Protein AF-A0A1I5YAY6-F1 (afdb_monomer)

Nearest PDB structures (foldseek):
  4a6d-assembly1_A  TM=6.557E-01  e=5.248E-06  Homo sapiens
  3lst-assembly1_A  TM=6.245E-01  e=3.153E-05  Micromonospora echinospora
  6nei-assembly1_B  TM=6.371E-01  e=1.492E-04  Thalictrum flavum subsp. glaucum
  8j3i-assembly1_A-2  TM=6.526E-01  e=2.135E-04  Coptis chinensis
  7ww0-assembly1_A  TM=6.213E-01  e=7.058E-04  Aspergillus carbonarius ITEM 5010

Radius of gyration: 23.89 Å; Cα contacts (8 Å, |Δi|>4): 541; chains: 1; bounding box: 72×74×73 Å

Structure (mmCIF, N/CA/C/O backbone):
data_AF-A0A1I5YAY6-F1
#
_entry.id   AF-A0A1I5YAY6-F1
#
loop_
_atom_site.group_PDB
_atom_site.id
_atom_site.type_symbol
_atom_site.label_atom_id
_atom_site.label_alt_id
_atom_site.label_comp_id
_atom_site.label_asym_id
_atom_site.label_entity_id
_atom_site.label_seq_id
_atom_site.pdbx_PDB_ins_code
_atom_site.Cartn_x
_atom_site.Cartn_y
_atom_site.Cartn_z
_atom_site.occupancy
_atom_site.B_iso_or_equiv
_atom_site.auth_seq_id
_atom_site.auth_comp_id
_atom_site.auth_asym_id
_atom_site.auth_atom_id
_atom_site.pdbx_PDB_model_num
ATOM 1 N N . MET A 1 1 ? 43.022 -55.824 48.929 1.00 38.91 1 MET A N 1
ATOM 2 C CA . MET A 1 1 ? 42.888 -54.777 47.893 1.00 38.91 1 MET A CA 1
ATOM 3 C C . MET A 1 1 ? 42.223 -55.413 46.686 1.00 38.91 1 MET A C 1
ATOM 5 O O . MET A 1 1 ? 42.842 -56.234 46.028 1.00 38.91 1 MET A O 1
ATOM 9 N N . SER A 1 2 ? 40.941 -55.123 46.480 1.00 34.88 2 SER A N 1
ATOM 10 C CA . SER A 1 2 ? 40.112 -55.703 45.416 1.00 34.88 2 SER A CA 1
ATOM 11 C C . SER A 1 2 ? 40.021 -54.742 44.237 1.00 34.88 2 SER A C 1
ATOM 13 O O . SER A 1 2 ? 39.919 -53.538 44.475 1.00 34.88 2 SER A O 1
ATOM 15 N N . ARG A 1 3 ? 39.923 -55.258 43.004 1.00 32.62 3 ARG A N 1
ATOM 16 C CA . ARG A 1 3 ? 38.981 -54.735 41.999 1.00 32.62 3 ARG A CA 1
ATOM 17 C C . ARG A 1 3 ? 38.800 -55.674 40.804 1.00 32.62 3 ARG A C 1
ATOM 19 O O . ARG A 1 3 ? 39.757 -56.128 40.191 1.00 32.62 3 ARG A O 1
ATOM 26 N N . ASN A 1 4 ? 37.515 -55.888 40.533 1.00 30.14 4 ASN A N 1
ATOM 27 C CA . ASN A 1 4 ? 36.874 -56.540 39.399 1.00 30.14 4 ASN A CA 1
ATOM 28 C C . ASN A 1 4 ? 37.197 -55.886 38.051 1.00 30.14 4 ASN A C 1
ATOM 30 O O . ASN A 1 4 ? 37.425 -54.678 37.975 1.00 30.14 4 ASN A O 1
ATOM 34 N N . THR A 1 5 ? 37.018 -56.662 36.983 1.00 31.94 5 THR A N 1
ATOM 35 C CA . THR A 1 5 ? 36.811 -56.174 35.614 1.00 31.94 5 THR A CA 1
ATOM 36 C C . THR A 1 5 ? 35.488 -56.740 35.078 1.00 31.94 5 THR A C 1
ATOM 38 O O . THR A 1 5 ? 35.190 -57.916 35.266 1.00 31.94 5 THR A O 1
ATOM 41 N N . PHE A 1 6 ? 34.683 -55.877 34.457 1.00 33.06 6 PHE A N 1
ATOM 42 C CA . PHE A 1 6 ? 33.359 -56.116 33.851 1.00 33.06 6 PHE A CA 1
ATOM 43 C C . PHE A 1 6 ? 33.387 -55.592 32.388 1.00 33.06 6 PHE A C 1
ATOM 45 O O . PHE A 1 6 ? 34.367 -54.938 32.024 1.00 33.06 6 PHE A O 1
ATOM 52 N N . PRO A 1 7 ? 32.400 -55.898 31.516 1.00 42.81 7 PRO A N 1
ATOM 53 C CA . PRO A 1 7 ? 32.670 -56.628 30.280 1.00 42.81 7 PRO A CA 1
ATOM 54 C C . PRO A 1 7 ? 32.145 -55.942 28.994 1.00 42.81 7 PRO A C 1
ATOM 56 O O . PRO A 1 7 ? 31.820 -54.758 28.963 1.00 42.81 7 PRO A O 1
ATOM 59 N N . ALA A 1 8 ? 32.108 -56.752 27.932 1.00 31.72 8 ALA A N 1
ATOM 60 C CA . ALA A 1 8 ? 31.813 -56.491 26.527 1.00 31.72 8 ALA A CA 1
ATOM 61 C C . ALA A 1 8 ? 30.461 -55.824 26.188 1.00 31.72 8 ALA A C 1
ATOM 63 O O . ALA A 1 8 ? 29.436 -56.041 26.830 1.00 31.72 8 ALA A O 1
ATOM 64 N N . SER A 1 9 ? 30.496 -55.074 25.081 1.00 30.70 9 SER A N 1
ATOM 65 C CA . SER A 1 9 ? 29.400 -54.364 24.412 1.00 30.70 9 SER A CA 1
ATOM 66 C C . SER A 1 9 ? 28.595 -55.282 23.477 1.00 30.70 9 SER A C 1
ATOM 68 O O . SER A 1 9 ? 29.169 -56.062 22.714 1.00 30.70 9 SER A O 1
ATOM 70 N N . ALA A 1 10 ? 27.263 -55.160 23.518 1.00 32.72 10 ALA A N 1
ATOM 71 C CA . ALA A 1 10 ? 26.309 -55.883 22.683 1.00 32.72 10 ALA A CA 1
ATOM 72 C C . ALA A 1 10 ? 25.374 -54.933 21.902 1.00 32.72 10 ALA A C 1
ATOM 74 O O . ALA A 1 10 ? 24.777 -54.025 22.469 1.00 32.72 10 ALA A O 1
ATOM 75 N N . ARG A 1 11 ? 25.250 -55.236 20.602 1.00 31.91 11 ARG A N 1
ATOM 76 C CA . ARG A 1 11 ? 24.076 -55.198 19.697 1.00 31.91 11 ARG A CA 1
ATOM 77 C C . ARG A 1 11 ? 23.113 -53.995 19.719 1.00 31.91 11 ARG A C 1
ATOM 79 O O . ARG A 1 11 ? 22.256 -53.854 20.579 1.00 31.91 11 ARG A O 1
ATOM 86 N N . THR A 1 12 ? 23.187 -53.254 18.611 1.00 32.16 12 THR A N 1
ATOM 87 C CA . THR A 1 12 ? 22.098 -52.818 17.707 1.00 32.16 12 THR A CA 1
ATOM 88 C C . THR A 1 12 ? 20.643 -52.971 18.181 1.00 32.16 12 THR A C 1
ATOM 90 O O . THR A 1 12 ? 20.087 -54.069 18.160 1.00 32.16 12 THR A O 1
ATOM 93 N N . GLY A 1 13 ? 19.993 -51.829 18.424 1.00 28.62 13 GLY A N 1
ATOM 94 C CA . GLY A 1 13 ? 18.540 -51.649 18.419 1.00 28.62 13 GLY A CA 1
ATOM 95 C C . GLY A 1 13 ? 18.203 -50.267 17.849 1.00 28.62 13 GLY A C 1
ATOM 96 O O . GLY A 1 13 ? 18.707 -49.257 18.334 1.00 28.62 13 GLY A O 1
ATOM 97 N N . ALA A 1 14 ? 17.410 -50.224 16.779 1.00 34.19 14 ALA A N 1
ATOM 98 C CA . ALA A 1 14 ? 16.927 -48.991 16.158 1.00 34.19 14 ALA A CA 1
ATOM 99 C C . ALA A 1 14 ? 15.800 -48.352 16.994 1.00 34.19 14 ALA A C 1
ATOM 101 O O . ALA A 1 14 ? 14.939 -49.091 17.475 1.00 34.19 14 ALA A O 1
ATOM 102 N N . PRO A 1 15 ? 15.711 -47.010 17.097 1.00 30.66 15 PRO A N 1
ATOM 103 C CA . PRO A 1 15 ? 14.486 -46.351 17.517 1.00 30.66 15 PRO A CA 1
ATOM 104 C C . PRO A 1 15 ? 13.761 -45.696 16.333 1.00 30.66 15 PRO A C 1
ATOM 106 O O . PRO A 1 15 ? 14.354 -45.073 15.452 1.00 30.66 15 PRO A O 1
ATOM 109 N N . ALA A 1 16 ? 12.442 -45.863 16.345 1.00 30.20 16 ALA A N 1
ATOM 110 C CA . ALA A 1 16 ? 11.488 -45.335 15.386 1.00 30.20 16 ALA A CA 1
ATOM 111 C C . ALA A 1 16 ? 11.525 -43.797 15.297 1.00 30.20 16 ALA A C 1
ATOM 113 O O . ALA A 1 16 ? 11.478 -43.094 16.307 1.00 30.20 16 ALA A O 1
ATOM 114 N N . LEU A 1 17 ? 11.534 -43.278 14.068 1.00 31.42 17 LEU A N 1
ATOM 115 C CA . LEU A 1 17 ? 11.355 -41.859 13.769 1.00 31.42 17 LEU A CA 1
ATOM 116 C C . LEU A 1 17 ? 9.898 -41.461 14.046 1.00 31.42 17 LEU A C 1
ATOM 118 O O . LEU A 1 17 ? 9.004 -41.712 13.242 1.00 31.42 17 LEU A O 1
ATOM 122 N N . HIS A 1 18 ? 9.653 -40.828 15.193 1.00 30.19 18 HIS A N 1
ATOM 123 C CA . HIS A 1 18 ? 8.424 -40.077 15.433 1.00 30.19 18 HIS A CA 1
ATOM 124 C C . HIS A 1 18 ? 8.403 -38.835 14.533 1.00 30.19 18 HIS A C 1
ATOM 126 O O . HIS A 1 18 ? 9.094 -37.846 14.780 1.00 30.19 18 HIS A O 1
ATOM 132 N N . SER A 1 19 ? 7.583 -38.879 13.484 1.00 31.56 19 SER A N 1
ATOM 133 C CA . SER A 1 19 ? 7.220 -37.723 12.668 1.00 31.56 19 SER A CA 1
ATOM 134 C C . SER A 1 19 ? 6.323 -36.777 13.476 1.00 31.56 19 SER A C 1
ATOM 136 O O . SER A 1 19 ? 5.095 -36.852 13.427 1.00 31.56 19 SER A O 1
ATOM 138 N N . GLY A 1 20 ? 6.938 -35.883 14.248 1.00 27.36 20 GLY A N 1
ATOM 139 C CA . GLY A 1 20 ? 6.245 -34.793 14.928 1.00 27.36 20 GLY A CA 1
ATOM 140 C C . GLY A 1 20 ? 5.817 -33.712 13.937 1.00 27.36 20 GLY A C 1
ATOM 141 O O . GLY A 1 20 ? 6.547 -32.750 13.708 1.00 27.36 20 GLY A O 1
ATOM 142 N N . HIS A 1 21 ? 4.624 -33.852 13.360 1.00 29.50 21 HIS A N 1
ATOM 143 C CA . HIS A 1 21 ? 3.907 -32.741 12.736 1.00 29.50 21 HIS A CA 1
ATOM 144 C C . HIS A 1 21 ? 3.623 -31.693 13.827 1.00 29.50 21 HIS A C 1
ATOM 146 O O . HIS A 1 21 ? 2.761 -31.894 14.682 1.00 29.50 21 HIS A O 1
ATOM 152 N N . ARG A 1 22 ? 4.373 -30.584 13.847 1.00 30.62 22 ARG A N 1
ATOM 153 C CA . ARG A 1 22 ? 4.012 -29.428 14.680 1.00 30.62 22 ARG A CA 1
ATOM 154 C C . ARG A 1 22 ? 2.722 -28.825 14.113 1.00 30.62 22 ARG A C 1
ATOM 156 O O . ARG A 1 22 ? 2.706 -28.493 12.928 1.00 30.62 22 ARG A O 1
ATOM 163 N N . PRO A 1 23 ? 1.652 -28.673 14.909 1.00 30.47 23 PRO A N 1
ATOM 164 C CA . PRO A 1 23 ? 0.433 -28.051 14.423 1.00 30.47 23 PRO A CA 1
ATOM 165 C C . PRO A 1 23 ? 0.692 -26.579 14.091 1.00 30.47 23 PRO A C 1
ATOM 167 O O . PRO A 1 23 ? 1.462 -25.897 14.771 1.00 30.47 23 PRO A O 1
ATOM 170 N N . ALA A 1 24 ? 0.031 -26.107 13.032 1.00 34.72 24 ALA A N 1
ATOM 171 C CA . ALA A 1 24 ? -0.029 -24.704 12.651 1.00 34.72 24 ALA A CA 1
ATOM 172 C C . ALA A 1 24 ? -0.369 -23.833 13.869 1.00 34.72 24 ALA A C 1
ATOM 174 O O . ALA A 1 24 ? -1.239 -24.194 14.668 1.00 34.72 24 ALA A O 1
ATOM 175 N N . HIS A 1 25 ? 0.301 -22.686 14.003 1.00 35.53 25 HIS A N 1
ATOM 176 C CA . HIS A 1 25 ? -0.019 -21.684 15.013 1.00 35.53 25 HIS A CA 1
ATOM 177 C C . HIS A 1 25 ? -1.441 -21.161 14.772 1.00 35.53 25 HIS A C 1
ATOM 179 O O . HIS A 1 25 ? -1.666 -20.180 14.070 1.00 35.53 25 HIS A O 1
ATOM 185 N N . GLN A 1 26 ? -2.436 -21.832 15.351 1.00 38.66 26 GLN A N 1
ATOM 186 C CA . GLN A 1 26 ? -3.777 -21.286 15.459 1.00 38.66 26 GLN A CA 1
ATOM 187 C C . GLN A 1 26 ? -3.682 -20.063 16.367 1.00 38.66 26 GLN A C 1
ATOM 189 O O . GLN A 1 26 ? -3.584 -20.187 17.587 1.00 38.66 26 GLN A O 1
ATOM 194 N N . HIS A 1 27 ? -3.713 -18.873 15.772 1.00 40.84 27 HIS A N 1
ATOM 195 C CA . HIS A 1 27 ? -3.911 -17.614 16.481 1.00 40.84 27 HIS A CA 1
ATOM 196 C C . HIS A 1 27 ? -5.341 -17.557 17.048 1.00 40.84 27 HIS A C 1
ATOM 198 O O . HIS A 1 27 ? -6.182 -16.778 16.606 1.00 40.84 27 HIS A O 1
ATOM 204 N N . ARG A 1 28 ? -5.653 -18.415 18.023 1.00 36.25 28 ARG A N 1
ATOM 205 C CA . ARG A 1 28 ? -6.800 -18.223 18.907 1.00 36.25 28 ARG A CA 1
ATOM 206 C C . ARG A 1 28 ? -6.383 -17.193 19.951 1.00 36.25 28 ARG A C 1
ATOM 208 O O . ARG A 1 28 ? -5.635 -17.518 20.868 1.00 36.25 28 ARG A O 1
ATOM 215 N N . ALA A 1 29 ? -6.857 -15.957 19.807 1.00 40.91 29 ALA A N 1
ATOM 216 C CA . ALA A 1 29 ? -6.815 -14.999 20.907 1.00 40.91 29 ALA A CA 1
ATOM 217 C C . ALA A 1 29 ? -7.569 -15.582 22.111 1.00 40.91 29 ALA A C 1
ATOM 219 O O . ALA A 1 29 ? -8.716 -16.022 21.983 1.00 40.91 29 ALA A O 1
ATOM 220 N N . SER A 1 30 ? -6.943 -15.558 23.287 1.00 41.00 30 SER A N 1
ATOM 221 C CA . SER A 1 30 ? -7.686 -15.583 24.545 1.00 41.00 30 SER A CA 1
ATOM 222 C C . SER A 1 30 ? -8.530 -14.305 24.633 1.00 41.00 30 SER A C 1
ATOM 224 O O . SER A 1 30 ? -8.157 -13.267 24.076 1.00 41.00 30 SER A O 1
ATOM 226 N N . ARG A 1 31 ? -9.703 -14.366 25.282 1.00 44.66 31 ARG A N 1
ATOM 227 C CA . ARG A 1 31 ? -10.590 -13.197 25.432 1.00 44.66 31 ARG A CA 1
ATOM 228 C C . ARG A 1 31 ? -9.784 -12.013 25.993 1.00 44.66 31 ARG A C 1
ATOM 230 O O . ARG A 1 31 ? -9.338 -12.070 27.132 1.00 44.66 31 ARG A O 1
ATOM 237 N N . GLY A 1 32 ? -9.596 -10.966 25.184 1.00 51.91 32 GLY A N 1
ATOM 238 C CA . GLY A 1 32 ? -8.919 -9.723 25.575 1.00 51.91 32 GLY A CA 1
ATOM 239 C C . GLY A 1 32 ? -7.497 -9.508 25.034 1.00 51.91 32 GLY A C 1
ATOM 240 O O . GLY A 1 32 ? -6.967 -8.413 25.212 1.00 51.91 32 GLY A O 1
ATOM 241 N N . GLN A 1 33 ? -6.874 -10.480 24.352 1.00 62.28 33 GLN A N 1
ATOM 242 C CA . GLN A 1 33 ? -5.594 -10.248 23.665 1.00 62.28 33 GLN A CA 1
ATOM 243 C C . GLN A 1 33 ? -5.811 -9.853 22.197 1.00 62.28 33 GLN A C 1
ATOM 245 O O . GLN A 1 33 ? -6.539 -10.557 21.492 1.00 62.28 33 GLN A O 1
ATOM 250 N N . PRO A 1 34 ? -5.191 -8.762 21.709 1.00 70.75 34 PRO A N 1
ATOM 251 C CA . PRO A 1 34 ? -5.348 -8.380 20.316 1.00 70.75 34 PRO A CA 1
ATOM 252 C C . PRO A 1 34 ? -4.567 -9.320 19.385 1.00 70.75 34 PRO A C 1
ATOM 254 O O . PRO A 1 34 ? -3.492 -9.815 19.731 1.00 70.75 34 PRO A O 1
ATOM 257 N N . LEU A 1 35 ? -5.134 -9.598 18.207 1.00 74.31 35 LEU A N 1
ATOM 258 C CA . LEU A 1 35 ? -4.607 -10.574 17.256 1.00 74.31 35 LEU A CA 1
ATOM 259 C C . LEU A 1 35 ? -3.471 -9.974 16.433 1.00 74.31 35 LEU A C 1
ATOM 261 O O . LEU A 1 35 ? -3.687 -9.104 15.592 1.00 74.31 35 LEU A O 1
ATOM 265 N N . GLY A 1 36 ? -2.265 -10.495 16.616 1.00 72.44 36 GLY A N 1
ATOM 266 C CA . GLY A 1 36 ? -1.128 -10.188 15.763 1.00 72.44 36 GLY A CA 1
ATOM 267 C C . GLY A 1 36 ? 0.195 -10.192 16.520 1.00 72.44 36 GLY A C 1
ATOM 268 O O . GLY A 1 36 ? 0.300 -10.702 17.632 1.00 72.44 36 GLY A O 1
ATOM 269 N N . ALA A 1 37 ? 1.212 -9.603 15.904 1.00 64.19 37 ALA A N 1
ATOM 270 C CA . ALA A 1 37 ? 2.568 -9.476 16.404 1.00 64.19 37 ALA A CA 1
ATOM 271 C C . ALA A 1 37 ? 2.979 -7.998 16.318 1.00 64.19 37 ALA A C 1
ATOM 273 O O . ALA A 1 37 ? 2.687 -7.366 15.296 1.00 64.19 37 ALA A O 1
ATOM 274 N N . PRO A 1 38 ? 3.641 -7.439 17.353 1.00 63.88 38 PRO A N 1
ATOM 275 C CA . PRO A 1 38 ? 4.046 -6.038 17.365 1.00 63.88 38 PRO A CA 1
ATOM 276 C C . PRO A 1 38 ? 4.872 -5.662 16.140 1.00 63.88 38 PRO A C 1
ATOM 278 O O . PRO A 1 38 ? 5.774 -6.398 15.722 1.00 63.88 38 PRO A O 1
ATOM 281 N N . THR A 1 39 ? 4.607 -4.478 15.596 1.00 60.34 39 THR A N 1
ATOM 282 C CA . THR A 1 39 ? 5.401 -3.950 14.491 1.00 60.34 39 THR A CA 1
ATOM 283 C C . THR A 1 39 ? 6.812 -3.593 14.978 1.00 60.34 39 THR A C 1
ATOM 285 O O . THR A 1 39 ? 7.014 -2.905 15.988 1.00 60.34 39 THR A O 1
ATOM 288 N N . ARG A 1 40 ? 7.824 -4.075 14.245 1.00 58.12 40 ARG A N 1
ATOM 289 C CA . ARG A 1 40 ? 9.234 -3.693 14.407 1.00 58.12 40 ARG A CA 1
ATOM 290 C C . ARG A 1 40 ? 9.632 -2.856 13.197 1.00 58.12 40 ARG A C 1
ATOM 292 O O . ARG A 1 40 ? 9.600 -3.359 12.076 1.00 58.12 40 ARG A O 1
ATOM 299 N N . GLY A 1 41 ? 9.984 -1.589 13.394 1.00 59.03 41 GLY A N 1
ATOM 300 C CA . GLY A 1 41 ? 10.431 -0.753 12.282 1.00 59.03 41 GLY A CA 1
ATOM 301 C C . GLY A 1 41 ? 10.377 0.747 12.537 1.00 59.03 41 GLY A C 1
ATOM 302 O O . GLY A 1 41 ? 9.938 1.212 13.584 1.00 59.03 41 GLY A O 1
ATOM 303 N N . THR A 1 42 ? 10.847 1.494 11.542 1.00 63.50 42 THR A N 1
ATOM 304 C CA . THR A 1 42 ? 10.987 2.949 11.574 1.00 63.50 42 THR A CA 1
ATOM 305 C C . THR A 1 42 ? 9.669 3.664 11.277 1.00 63.50 42 THR A C 1
ATOM 307 O O . THR A 1 42 ? 9.009 3.407 10.271 1.00 63.50 42 THR A O 1
ATOM 310 N N . THR A 1 43 ? 9.287 4.619 12.112 1.00 71.31 43 THR A N 1
ATOM 311 C CA . THR A 1 43 ? 8.153 5.519 11.865 1.00 71.31 43 THR A CA 1
ATOM 312 C C . THR A 1 43 ? 8.694 6.892 11.510 1.00 71.31 43 THR A C 1
ATOM 314 O O . THR A 1 43 ? 8.916 7.724 12.383 1.00 71.31 43 THR A O 1
ATOM 317 N N . ASN A 1 44 ? 8.962 7.098 10.220 1.00 84.75 44 ASN A N 1
ATOM 318 C CA . ASN A 1 44 ? 9.511 8.351 9.711 1.00 84.75 44 ASN A CA 1
ATOM 319 C C . ASN A 1 44 ? 8.408 9.189 9.046 1.00 84.75 44 ASN A C 1
ATOM 321 O O . ASN A 1 44 ? 7.567 8.617 8.338 1.00 84.75 44 ASN A O 1
ATOM 325 N N . PRO A 1 45 ? 8.438 10.527 9.191 1.00 90.62 45 PRO A N 1
ATOM 326 C CA . PRO A 1 45 ? 7.569 11.415 8.431 1.00 90.62 45 PRO A CA 1
ATOM 327 C C . PRO A 1 45 ? 7.619 11.114 6.930 1.00 90.62 45 PRO A C 1
ATOM 329 O O . PRO A 1 45 ? 8.678 10.825 6.366 1.00 90.62 45 PRO A O 1
ATOM 332 N N . ASN A 1 46 ? 6.471 11.183 6.264 1.00 93.62 46 ASN A N 1
ATOM 333 C CA . ASN A 1 46 ? 6.274 10.930 4.838 1.00 93.62 46 ASN A CA 1
ATOM 334 C C . ASN A 1 46 ? 6.669 9.532 4.336 1.00 93.62 46 ASN A C 1
ATOM 336 O O . ASN A 1 46 ? 6.615 9.296 3.123 1.00 93.62 46 ASN A O 1
ATOM 340 N N . ARG A 1 47 ? 6.998 8.577 5.217 1.00 95.31 47 ARG A N 1
ATOM 341 C CA . ARG A 1 47 ? 7.371 7.210 4.816 1.00 95.31 47 ARG A CA 1
ATOM 342 C C . ARG A 1 47 ? 6.264 6.521 4.008 1.00 95.31 47 ARG A C 1
ATOM 344 O O . ARG A 1 47 ? 6.560 5.820 3.046 1.00 95.31 47 ARG A O 1
ATOM 351 N N . LEU A 1 48 ? 4.995 6.764 4.347 1.00 97.25 48 LEU A N 1
ATOM 352 C CA . LEU A 1 48 ? 3.831 6.171 3.671 1.00 97.25 48 LEU A CA 1
ATOM 353 C C . LEU A 1 48 ? 3.159 7.104 2.650 1.00 97.25 48 LEU A C 1
ATOM 355 O O . LEU A 1 48 ? 2.147 6.752 2.050 1.00 97.25 48 LEU A O 1
ATOM 359 N N . ARG A 1 49 ? 3.768 8.257 2.337 1.00 97.00 49 ARG A N 1
ATOM 360 C CA . ARG A 1 49 ? 3.176 9.280 1.453 1.00 97.00 49 ARG A CA 1
ATOM 361 C C . ARG A 1 49 ? 2.714 8.744 0.091 1.00 97.00 49 ARG A C 1
ATOM 363 O O . ARG A 1 49 ? 1.787 9.290 -0.504 1.00 97.00 49 ARG A O 1
ATOM 370 N N . ARG A 1 50 ? 3.378 7.713 -0.443 1.00 97.62 50 ARG A N 1
ATOM 371 C CA . ARG A 1 50 ? 3.023 7.111 -1.741 1.00 97.62 50 ARG A CA 1
ATOM 372 C C . ARG A 1 50 ? 1.684 6.395 -1.697 1.00 97.62 50 ARG A C 1
ATOM 374 O O . ARG A 1 50 ? 0.864 6.659 -2.572 1.00 97.62 50 ARG A O 1
ATOM 381 N N . VAL A 1 51 ? 1.475 5.538 -0.696 1.00 98.38 51 VAL A N 1
ATOM 382 C CA . VAL A 1 51 ? 0.187 4.867 -0.523 1.00 98.38 51 VAL A CA 1
ATOM 383 C C . VAL A 1 51 ? -0.882 5.878 -0.127 1.00 98.38 51 VAL A C 1
ATOM 385 O O . VAL A 1 51 ? -1.961 5.832 -0.692 1.00 98.38 51 VAL A O 1
ATOM 388 N N . ASP A 1 52 ? -0.574 6.886 0.689 1.00 98.06 52 ASP A N 1
ATOM 389 C CA . ASP A 1 52 ? -1.577 7.890 1.081 1.00 98.06 52 ASP A CA 1
ATOM 390 C C . ASP A 1 52 ? -2.102 8.683 -0.117 1.00 98.06 52 ASP A C 1
ATOM 392 O O . ASP A 1 52 ? -3.304 8.858 -0.286 1.00 98.06 52 ASP A O 1
ATOM 396 N N . ARG A 1 53 ? -1.205 9.102 -1.016 1.00 96.69 53 ARG A N 1
ATOM 397 C CA . ARG A 1 53 ? -1.576 9.747 -2.285 1.00 96.69 53 ARG A CA 1
ATOM 398 C C . ARG A 1 53 ? -2.304 8.792 -3.240 1.00 96.69 53 ARG A C 1
ATOM 400 O O . ARG A 1 53 ? -2.994 9.217 -4.170 1.00 96.69 53 ARG A O 1
ATOM 407 N N . TRP A 1 54 ? -2.077 7.490 -3.111 1.00 97.75 54 TRP A N 1
ATOM 408 C CA . TRP A 1 54 ? -2.831 6.489 -3.855 1.00 97.75 54 TRP A CA 1
ATOM 409 C C . TRP A 1 54 ? -4.239 6.321 -3.294 1.00 97.75 54 TRP A C 1
ATOM 411 O O . TRP A 1 54 ? -5.183 6.376 -4.077 1.00 97.75 54 TRP A O 1
ATOM 421 N N . LEU A 1 55 ? -4.393 6.259 -1.972 1.00 97.81 55 LEU A N 1
ATOM 422 C CA . LEU A 1 55 ? -5.684 6.196 -1.292 1.00 97.81 55 LEU A CA 1
ATOM 423 C C . LEU A 1 55 ? -6.552 7.422 -1.607 1.00 97.81 55 LEU A C 1
ATOM 425 O O . LEU A 1 55 ? -7.720 7.269 -1.941 1.00 97.81 55 LEU A O 1
ATOM 429 N N . THR A 1 56 ? -5.985 8.631 -1.603 1.00 96.25 56 THR A N 1
ATOM 430 C CA . THR A 1 56 ? -6.752 9.857 -1.903 1.00 96.25 56 THR A CA 1
ATOM 431 C C . THR A 1 56 ? -7.024 10.083 -3.390 1.00 96.25 56 THR A C 1
ATOM 433 O O . THR A 1 56 ? -7.895 10.869 -3.747 1.00 96.25 56 THR A O 1
ATOM 436 N N . GLY A 1 57 ? -6.266 9.435 -4.278 1.00 93.12 57 GLY A N 1
ATOM 437 C CA . GLY A 1 57 ? -6.277 9.740 -5.712 1.00 93.12 57 GLY A CA 1
ATOM 438 C C . GLY A 1 57 ? -6.712 8.589 -6.615 1.00 93.12 57 GLY A C 1
ATOM 439 O O . GLY A 1 57 ? -6.508 8.688 -7.828 1.00 93.12 57 GLY A O 1
ATOM 440 N N . THR A 1 58 ? -7.241 7.500 -6.054 1.00 93.44 58 THR A N 1
ATOM 441 C CA . THR A 1 58 ? -7.715 6.332 -6.811 1.00 93.44 58 THR A CA 1
ATOM 442 C C . THR A 1 58 ? -9.245 6.274 -6.790 1.00 93.44 58 THR A C 1
ATOM 444 O O . THR A 1 58 ? -9.831 6.305 -5.706 1.00 93.44 58 THR A O 1
ATOM 447 N N . PRO A 1 59 ? -9.923 6.165 -7.954 1.00 93.19 59 PRO A N 1
ATOM 448 C CA . PRO A 1 59 ? -11.386 6.214 -8.021 1.00 93.19 59 PRO A CA 1
ATOM 449 C C . PRO A 1 59 ? -12.108 5.162 -7.175 1.00 93.19 59 PRO A C 1
ATOM 451 O O . PRO A 1 59 ? -13.161 5.459 -6.620 1.00 93.19 59 PRO A O 1
ATOM 454 N N . GLU A 1 60 ? -11.552 3.953 -7.074 1.00 93.94 60 GLU A N 1
ATOM 455 C CA . GLU A 1 60 ? -12.134 2.859 -6.289 1.00 93.94 60 GLU A CA 1
ATOM 456 C C . GLU A 1 60 ? -12.177 3.198 -4.795 1.00 93.94 60 GLU A C 1
ATOM 458 O O . GLU A 1 60 ? -13.241 3.129 -4.187 1.00 93.94 60 GLU A O 1
ATOM 463 N N . VAL A 1 61 ? -11.061 3.674 -4.233 1.00 95.94 61 VAL A N 1
ATOM 464 C CA . VAL A 1 61 ? -10.998 4.115 -2.831 1.00 95.94 61 VAL A CA 1
ATOM 465 C C . VAL A 1 61 ? -11.952 5.283 -2.595 1.00 95.94 61 VAL A C 1
ATOM 467 O O . VAL A 1 61 ? -12.735 5.259 -1.651 1.00 95.94 61 VAL A O 1
ATOM 470 N N . GLY A 1 62 ? -11.973 6.267 -3.499 1.00 95.94 62 GLY A N 1
ATOM 471 C CA . GLY A 1 62 ? -12.911 7.384 -3.397 1.00 95.94 62 GLY A CA 1
ATOM 472 C C . GLY A 1 62 ? -14.382 6.948 -3.443 1.00 95.94 62 GLY A C 1
ATOM 473 O O . GLY A 1 62 ? -15.215 7.565 -2.783 1.00 95.94 62 GLY A O 1
ATOM 474 N N . ARG A 1 63 ? -14.719 5.894 -4.201 1.00 95.56 63 ARG A N 1
ATOM 475 C CA . ARG A 1 63 ? -16.073 5.319 -4.239 1.00 95.56 63 ARG A CA 1
ATOM 476 C C . ARG A 1 63 ? -16.431 4.674 -2.902 1.00 95.56 63 ARG A C 1
ATOM 478 O O . ARG A 1 63 ? -17.513 4.941 -2.400 1.00 95.56 63 ARG A O 1
ATOM 485 N N . VAL A 1 64 ? -15.520 3.891 -2.326 1.00 95.75 64 VAL A N 1
ATOM 486 C CA . VAL A 1 64 ? -15.700 3.255 -1.011 1.00 95.75 64 VAL A CA 1
ATOM 487 C C . VAL A 1 64 ? -15.913 4.301 0.083 1.00 95.75 64 VAL A C 1
ATOM 489 O O . VAL A 1 64 ? -16.865 4.195 0.848 1.00 95.75 64 VAL A O 1
ATOM 492 N N . LEU A 1 65 ? -15.089 5.352 0.110 1.00 96.38 65 LEU A N 1
ATOM 493 C CA . LEU A 1 65 ? -15.200 6.415 1.113 1.00 96.38 65 LEU A CA 1
ATOM 494 C C . LEU A 1 65 ? -16.493 7.232 0.975 1.00 96.38 65 LEU A C 1
ATOM 496 O O . LEU A 1 65 ? -17.059 7.626 1.983 1.00 96.38 65 LEU A O 1
ATOM 500 N N . ARG A 1 66 ? -16.989 7.475 -0.246 1.00 94.75 66 ARG A N 1
ATOM 501 C CA . ARG A 1 66 ? -18.248 8.218 -0.464 1.00 94.75 66 ARG A CA 1
ATOM 502 C C . ARG A 1 66 ? -19.512 7.379 -0.289 1.00 94.75 66 ARG A C 1
ATOM 504 O O . ARG A 1 66 ? -20.592 7.945 -0.181 1.00 94.75 66 ARG A O 1
ATOM 511 N N . ALA A 1 67 ? -19.402 6.052 -0.299 1.00 93.00 67 ALA A N 1
ATOM 512 C CA . ALA A 1 67 ? -20.552 5.161 -0.159 1.00 93.00 67 ALA A CA 1
ATOM 513 C C . ALA A 1 67 ? -21.088 5.089 1.282 1.00 93.00 67 ALA A C 1
ATOM 515 O O . ALA A 1 67 ? -22.145 4.511 1.509 1.00 93.00 67 ALA A O 1
ATOM 516 N N . THR A 1 68 ? -20.361 5.641 2.257 1.00 88.81 68 THR A N 1
ATOM 517 C CA . THR A 1 68 ? -20.740 5.654 3.675 1.00 88.81 68 THR A CA 1
ATOM 518 C C . THR A 1 68 ? -20.744 7.099 4.179 1.00 88.81 68 THR A C 1
ATOM 520 O O . THR A 1 68 ? -19.744 7.778 3.967 1.00 88.81 68 THR A O 1
ATOM 523 N N . PRO A 1 69 ? -21.818 7.578 4.838 1.00 86.88 69 PRO A N 1
ATOM 524 C CA . PRO A 1 69 ? -21.896 8.957 5.338 1.00 86.88 69 PRO A CA 1
ATOM 525 C C . PRO A 1 69 ? -20.834 9.317 6.387 1.00 86.88 69 PRO A C 1
ATOM 527 O O . PRO A 1 69 ? -20.391 10.455 6.439 1.00 86.88 69 PRO A O 1
ATOM 530 N N . ASP A 1 70 ? -20.416 8.346 7.200 1.00 90.38 70 ASP A N 1
ATOM 531 C CA . ASP A 1 70 ? -19.381 8.502 8.229 1.00 90.38 70 ASP A CA 1
ATOM 532 C C . ASP A 1 70 ? -18.290 7.426 8.042 1.00 90.38 70 ASP A C 1
ATOM 534 O O . ASP A 1 70 ? -18.282 6.393 8.724 1.00 90.38 70 ASP A O 1
ATOM 538 N N . PRO A 1 71 ? -17.425 7.575 7.021 1.00 97.06 71 PRO A N 1
ATOM 539 C CA . PRO A 1 71 ? -16.490 6.533 6.630 1.00 97.06 71 PRO A CA 1
ATOM 540 C C . PRO A 1 71 ? -15.337 6.425 7.633 1.00 97.06 71 PRO A C 1
ATOM 542 O O . PRO A 1 71 ? -14.504 7.324 7.764 1.00 97.06 71 PRO A O 1
ATOM 545 N N . LEU A 1 72 ? -15.243 5.268 8.290 1.00 98.69 72 LEU A N 1
ATOM 546 C CA . LEU A 1 72 ? -14.113 4.924 9.147 1.00 98.69 72 LEU A CA 1
ATOM 547 C C . LEU A 1 72 ? -12.989 4.265 8.338 1.00 98.69 72 LEU A C 1
ATOM 549 O O . LEU A 1 72 ? -13.190 3.234 7.687 1.00 98.69 72 LEU A O 1
ATOM 553 N N . VAL A 1 73 ? -11.785 4.819 8.449 1.00 98.88 73 VAL A N 1
ATOM 554 C CA . VAL A 1 73 ? -10.544 4.240 7.929 1.00 98.88 73 VAL A CA 1
ATOM 555 C C . VAL A 1 73 ? -9.669 3.785 9.087 1.00 98.88 73 VAL A C 1
ATOM 557 O O . VAL A 1 73 ? -9.445 4.530 10.035 1.00 98.88 73 VAL A O 1
ATOM 560 N N . VAL A 1 74 ? -9.143 2.567 9.008 1.00 98.94 74 VAL A N 1
ATOM 561 C CA . VAL A 1 74 ? -8.211 2.035 10.005 1.00 98.94 74 VAL A CA 1
ATOM 562 C C . VAL A 1 74 ? -6.795 2.007 9.448 1.00 98.94 74 VAL A C 1
ATOM 564 O O . VAL A 1 74 ? -6.554 1.508 8.349 1.00 98.94 74 VAL A O 1
ATOM 567 N N . ASP A 1 75 ? -5.854 2.507 10.240 1.00 98.81 75 ASP A N 1
ATOM 568 C CA . ASP A 1 75 ? -4.424 2.310 10.043 1.00 98.81 75 ASP A CA 1
ATOM 569 C C . ASP A 1 75 ? -3.921 1.258 11.031 1.00 98.81 75 ASP A C 1
ATOM 571 O O . ASP A 1 75 ? -3.853 1.505 12.235 1.00 98.81 75 ASP A O 1
ATOM 575 N N . LEU A 1 76 ? -3.616 0.063 10.532 1.00 98.44 76 LEU A N 1
ATOM 576 C CA . LEU A 1 76 ? -3.216 -1.065 11.362 1.00 98.44 76 LEU A CA 1
ATOM 577 C C . LEU A 1 76 ? -1.694 -1.122 11.505 1.00 98.44 76 LEU A C 1
ATOM 579 O O . LEU A 1 76 ? -0.979 -1.286 10.516 1.00 98.44 76 LEU A O 1
ATOM 583 N N . GLY A 1 77 ? -1.217 -1.085 12.749 1.00 96.31 77 GLY A N 1
ATOM 584 C CA . GLY A 1 77 ? 0.189 -1.246 13.099 1.00 96.31 77 GLY A CA 1
ATOM 585 C C . GLY A 1 77 ? 1.024 -0.006 12.793 1.00 96.31 77 GLY A C 1
ATOM 586 O O . GLY A 1 77 ? 2.012 -0.096 12.062 1.00 96.31 77 GLY A O 1
ATOM 587 N N . TYR A 1 78 ? 0.634 1.153 13.333 1.00 93.62 78 TYR A N 1
ATOM 588 C CA . TYR A 1 78 ? 1.286 2.433 13.025 1.00 93.62 78 TYR A CA 1
ATOM 589 C C . TYR A 1 78 ? 2.725 2.559 13.553 1.00 93.62 78 TYR A C 1
ATOM 591 O O . TYR A 1 78 ? 3.455 3.455 13.122 1.00 93.62 78 TYR A O 1
ATOM 599 N N . GLY A 1 79 ? 3.171 1.658 14.436 1.00 92.00 79 GLY A N 1
ATOM 600 C CA . GLY A 1 79 ? 4.557 1.585 14.895 1.00 92.00 79 GLY A CA 1
ATOM 601 C C . GLY A 1 79 ? 4.874 2.465 16.103 1.00 92.00 79 GLY A C 1
ATOM 602 O O . GLY A 1 79 ? 4.021 2.755 16.933 1.00 92.00 79 GLY A O 1
ATOM 603 N N . ALA A 1 80 ? 6.147 2.841 16.248 1.00 91.31 80 ALA A N 1
ATOM 604 C CA . ALA A 1 80 ? 6.659 3.537 17.433 1.00 91.31 80 ALA A CA 1
ATOM 605 C C . ALA A 1 80 ? 6.096 4.958 17.639 1.00 91.31 80 ALA A C 1
ATOM 607 O O . ALA A 1 80 ? 6.086 5.446 18.768 1.00 91.31 80 ALA A O 1
ATOM 608 N N . SER A 1 81 ? 5.637 5.617 16.573 1.00 93.75 81 SER A N 1
ATOM 609 C CA . SER A 1 81 ? 5.088 6.976 16.584 1.00 93.75 81 SER A CA 1
ATOM 610 C C . SER A 1 81 ? 3.824 7.056 15.718 1.00 93.75 81 SER A C 1
ATOM 612 O O . SER A 1 81 ? 3.798 6.441 14.648 1.00 93.75 81 SER A O 1
ATOM 614 N N . PRO A 1 82 ? 2.814 7.863 16.103 1.00 96.69 82 PRO A N 1
ATOM 615 C CA . PRO A 1 82 ? 1.562 8.004 15.353 1.00 96.69 82 PRO A CA 1
ATOM 616 C C . PRO A 1 82 ? 1.696 8.797 14.047 1.00 96.69 82 PRO A C 1
ATOM 618 O O . PRO A 1 82 ? 0.709 8.973 13.333 1.00 96.69 82 PRO A O 1
ATOM 621 N N . VAL A 1 83 ? 2.889 9.306 13.716 1.00 97.31 83 VAL A N 1
ATOM 622 C CA . VAL A 1 83 ? 3.092 10.268 12.619 1.00 97.31 83 VAL A CA 1
ATOM 623 C C . VAL A 1 83 ? 2.488 9.806 11.289 1.00 97.31 83 VAL A C 1
ATOM 625 O O . VAL A 1 83 ? 1.862 10.593 10.585 1.00 97.31 83 VAL A O 1
ATOM 628 N N . THR A 1 84 ? 2.598 8.518 10.953 1.00 97.00 84 THR A N 1
ATOM 629 C CA . THR A 1 84 ? 2.063 8.007 9.681 1.00 97.00 84 THR A CA 1
ATOM 630 C C . THR A 1 84 ? 0.536 7.904 9.665 1.00 97.00 84 THR A C 1
ATOM 632 O O . THR A 1 84 ? -0.063 8.008 8.591 1.00 97.00 84 THR A O 1
ATOM 635 N N . THR A 1 85 ? -0.102 7.737 10.824 1.00 98.50 85 THR A N 1
ATOM 636 C CA . THR A 1 85 ? -1.562 7.770 10.984 1.00 98.50 85 THR A CA 1
ATOM 637 C C . THR A 1 85 ? -2.078 9.206 10.934 1.00 98.50 85 THR A C 1
ATOM 639 O O . THR A 1 85 ? -3.050 9.483 10.236 1.00 98.50 85 THR A O 1
ATOM 642 N N . VAL A 1 86 ? -1.389 10.142 11.595 1.00 98.56 86 VAL A N 1
ATOM 643 C CA . VAL A 1 86 ? -1.710 11.583 11.555 1.00 98.56 86 VAL A CA 1
ATOM 644 C C . VAL A 1 86 ? -1.647 12.115 10.125 1.00 98.56 86 VAL A C 1
ATOM 646 O O . VAL A 1 86 ? -2.543 12.825 9.661 1.00 98.56 86 VAL A O 1
ATOM 649 N N . GLU A 1 87 ? -0.601 11.736 9.392 1.00 98.38 87 GLU A N 1
ATOM 650 C CA . GLU A 1 87 ? -0.448 12.096 7.987 1.00 98.38 87 GLU A CA 1
ATOM 651 C C . GLU A 1 87 ? -1.549 11.497 7.103 1.00 98.38 87 GLU A C 1
ATOM 653 O O . GLU A 1 87 ? -2.049 12.184 6.208 1.00 98.38 87 GLU A O 1
ATOM 658 N N . LEU A 1 88 ? -1.940 10.241 7.352 1.00 98.56 88 LEU A N 1
ATOM 659 C CA . LEU A 1 88 ? -3.053 9.600 6.652 1.00 98.56 88 LEU A CA 1
ATOM 660 C C . LEU A 1 88 ? -4.353 10.377 6.884 1.00 98.56 88 LEU A C 1
ATOM 662 O O . LEU A 1 88 ? -5.019 10.737 5.915 1.00 98.56 88 LEU A O 1
ATOM 666 N N . ALA A 1 89 ? -4.678 10.675 8.146 1.00 98.50 89 ALA A N 1
ATOM 667 C CA . ALA A 1 89 ? -5.883 11.407 8.527 1.00 98.50 89 ALA A CA 1
ATOM 668 C C . ALA A 1 89 ? -5.937 12.791 7.877 1.00 98.50 89 ALA A C 1
ATOM 670 O O . ALA A 1 89 ? -6.925 13.138 7.232 1.00 98.50 89 ALA A O 1
ATOM 671 N N . THR A 1 90 ? -4.839 13.545 7.960 1.00 98.00 90 THR A N 1
ATOM 672 C CA . THR A 1 90 ? -4.717 14.866 7.326 1.00 98.00 90 THR A CA 1
ATOM 673 C C . THR A 1 90 ? -4.968 14.795 5.817 1.00 98.00 90 THR A C 1
ATOM 675 O O . THR A 1 90 ? -5.719 15.599 5.266 1.00 98.00 90 THR A O 1
ATOM 678 N N . ARG A 1 91 ? -4.366 13.817 5.128 1.00 97.81 91 ARG A N 1
ATOM 679 C CA . ARG A 1 91 ? -4.484 13.671 3.667 1.00 97.81 91 ARG A CA 1
ATOM 680 C C . ARG A 1 91 ? -5.869 13.210 3.230 1.00 97.81 91 ARG A C 1
ATOM 682 O O . ARG A 1 91 ? -6.375 13.720 2.234 1.00 97.81 91 ARG A O 1
ATOM 689 N N . LEU A 1 92 ? -6.467 12.257 3.945 1.00 97.62 92 LEU A N 1
ATOM 690 C CA . LEU A 1 92 ? -7.810 11.770 3.640 1.00 97.62 92 LEU A CA 1
ATOM 691 C C . LEU A 1 92 ? -8.844 12.871 3.841 1.00 97.62 92 LEU A C 1
ATOM 693 O O . LEU A 1 92 ? -9.630 13.104 2.931 1.00 97.62 92 LEU A O 1
ATOM 697 N N . ARG A 1 93 ? -8.781 13.613 4.951 1.00 96.25 93 ARG A N 1
ATOM 698 C CA . ARG A 1 93 ? -9.721 14.706 5.242 1.00 96.25 93 ARG A CA 1
ATOM 699 C C . ARG A 1 93 ? -9.680 15.83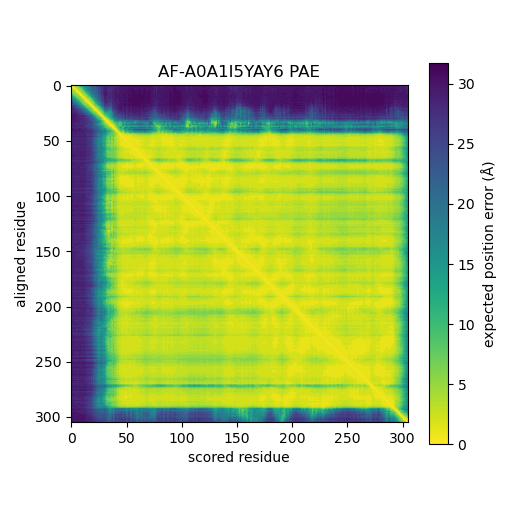9 4.225 1.00 96.25 93 ARG A C 1
ATOM 701 O O . ARG A 1 93 ? -10.715 16.418 3.923 1.00 96.25 93 ARG A O 1
ATOM 708 N N . ALA A 1 94 ? -8.513 16.123 3.649 1.00 95.56 94 ALA A N 1
ATOM 709 C CA . ALA A 1 94 ? -8.404 17.105 2.572 1.00 95.56 94 ALA A CA 1
ATOM 710 C C . ALA A 1 94 ? -9.197 16.704 1.309 1.00 95.56 94 ALA A C 1
ATOM 712 O O . ALA A 1 94 ? -9.607 17.574 0.548 1.00 95.56 94 ALA A O 1
ATOM 713 N N . ALA A 1 95 ? -9.406 15.403 1.075 1.00 92.31 95 ALA A N 1
ATOM 714 C CA . ALA A 1 95 ? -10.172 14.881 -0.061 1.00 92.31 95 ALA A CA 1
ATOM 715 C C . ALA A 1 95 ? -11.601 14.435 0.314 1.00 92.31 95 ALA A C 1
ATOM 717 O O . ALA A 1 95 ? -12.481 14.402 -0.543 1.00 92.31 95 ALA A O 1
ATOM 718 N N . HIS A 1 96 ? -11.817 14.073 1.579 1.00 94.00 96 HIS A N 1
ATOM 719 C CA . HIS A 1 96 ? -13.039 13.499 2.133 1.00 94.00 96 HIS A CA 1
ATOM 720 C C . HIS A 1 96 ? -13.238 14.026 3.568 1.00 94.00 96 HIS A C 1
ATOM 722 O O . HIS A 1 96 ? -12.774 13.384 4.514 1.00 94.00 96 HIS A O 1
ATOM 728 N N . PRO A 1 97 ? -13.879 15.198 3.742 1.00 92.69 97 PRO A N 1
ATOM 729 C CA . PRO A 1 97 ? -13.929 15.915 5.022 1.00 92.69 97 PRO A CA 1
ATOM 730 C C . PRO A 1 97 ? -14.480 15.108 6.203 1.00 92.69 97 PRO A C 1
ATOM 732 O O . PRO A 1 97 ? -13.995 15.281 7.321 1.00 92.69 97 PRO A O 1
ATOM 735 N N . ASP A 1 98 ? -15.422 14.201 5.935 1.00 93.25 98 ASP A N 1
ATOM 736 C CA . ASP A 1 98 ? -16.138 13.409 6.945 1.00 93.25 98 ASP A CA 1
ATOM 737 C C . ASP A 1 98 ? -15.405 12.120 7.358 1.00 93.25 98 ASP A C 1
ATOM 739 O O . ASP A 1 98 ? -15.888 11.369 8.199 1.00 93.25 98 ASP A O 1
ATOM 743 N N . VAL A 1 99 ? -14.229 11.830 6.784 1.00 97.50 99 VAL A N 1
ATOM 744 C CA . VAL A 1 99 ? -13.463 10.628 7.146 1.00 97.50 99 VAL A CA 1
ATOM 745 C C . VAL A 1 99 ? -12.968 10.698 8.585 1.00 97.50 99 VAL A C 1
ATOM 747 O O . VAL A 1 99 ? -12.243 11.620 8.971 1.00 97.50 99 VAL A O 1
ATOM 750 N N . ARG A 1 100 ? -13.258 9.630 9.331 1.00 98.44 100 ARG A N 1
ATOM 751 C CA . ARG A 1 100 ? -12.632 9.330 10.619 1.00 98.44 100 ARG A CA 1
ATOM 752 C C . ARG A 1 100 ? -11.496 8.340 10.435 1.00 98.44 100 ARG A C 1
ATOM 754 O O . ARG A 1 100 ? -11.604 7.395 9.650 1.00 98.44 100 ARG A O 1
ATOM 761 N N . VAL A 1 101 ? -10.410 8.533 11.177 1.00 98.81 101 VAL A N 1
ATOM 762 C CA . VAL A 1 101 ? -9.267 7.616 11.176 1.00 98.81 101 VAL A CA 1
ATOM 763 C C . VAL A 1 101 ? -9.056 7.014 12.556 1.00 98.81 101 VAL A C 1
ATOM 765 O O . VAL A 1 101 ? -9.018 7.724 13.556 1.00 98.81 101 VAL A O 1
ATOM 768 N N . LEU A 1 102 ? -8.874 5.696 12.592 1.00 98.88 102 LEU A N 1
ATOM 769 C CA . LEU A 1 102 ? -8.508 4.944 13.784 1.00 98.88 102 LEU A CA 1
ATOM 770 C C . LEU A 1 102 ? -7.128 4.305 13.594 1.00 98.88 102 LEU A C 1
ATOM 772 O O . LEU A 1 102 ? -6.958 3.414 12.761 1.00 98.88 102 LEU A O 1
ATOM 776 N N . GLY A 1 103 ? -6.147 4.747 14.377 1.00 98.69 103 GLY A N 1
ATOM 777 C CA . GLY A 1 103 ? -4.842 4.101 14.479 1.00 98.69 103 GLY A CA 1
ATOM 778 C C . GLY A 1 103 ? -4.883 2.931 15.456 1.00 98.69 103 GLY A C 1
ATOM 779 O O . GLY A 1 103 ? -5.270 3.101 16.611 1.00 98.69 103 GLY A O 1
ATOM 780 N N . LEU A 1 104 ? -4.462 1.747 15.015 1.00 98.69 104 LEU A N 1
ATOM 781 C CA . LEU A 1 104 ? -4.375 0.556 15.859 1.00 98.69 104 LEU A CA 1
ATOM 782 C C . LEU A 1 104 ? -2.928 0.126 16.073 1.00 98.69 104 LEU A C 1
ATOM 784 O O . LEU A 1 104 ? -2.152 0.039 15.121 1.00 98.69 104 LEU A O 1
ATOM 788 N N . GLU A 1 105 ? -2.585 -0.199 17.315 1.00 97.44 105 GLU A N 1
ATOM 789 C CA . GLU A 1 105 ? -1.300 -0.801 17.681 1.00 97.44 105 GLU A CA 1
ATOM 790 C C . GLU A 1 105 ? -1.480 -1.803 18.833 1.00 97.44 105 GLU A C 1
ATOM 792 O O . GLU A 1 105 ? -2.444 -1.738 19.597 1.00 97.44 105 GLU A O 1
ATOM 797 N N . LEU A 1 106 ? -0.571 -2.776 18.945 1.00 94.75 106 LEU A N 1
ATOM 798 C CA . LEU A 1 106 ? -0.667 -3.855 19.935 1.00 94.75 106 LEU A CA 1
ATOM 799 C C . LEU A 1 106 ? -0.119 -3.452 21.308 1.00 94.75 106 LEU A C 1
ATOM 801 O O . LEU A 1 106 ? -0.603 -3.939 22.337 1.00 94.75 106 LEU A O 1
ATOM 805 N N . ASP A 1 107 ? 0.896 -2.589 21.299 1.00 95.25 107 ASP A N 1
ATOM 806 C CA . ASP A 1 107 ? 1.615 -2.090 22.468 1.00 95.25 107 ASP A CA 1
ATOM 807 C C . ASP A 1 107 ? 0.812 -0.965 23.156 1.00 95.25 107 ASP A C 1
ATOM 809 O O . ASP A 1 107 ? 0.645 0.111 22.572 1.00 95.25 107 ASP A O 1
ATOM 813 N N . PRO A 1 108 ? 0.317 -1.183 24.390 1.00 95.94 108 PRO A N 1
ATOM 814 C CA . PRO A 1 108 ? -0.513 -0.206 25.089 1.00 95.94 108 PRO A CA 1
ATOM 815 C C . PRO A 1 108 ? 0.225 1.101 25.397 1.00 95.94 108 PRO A C 1
ATOM 817 O O . PRO A 1 108 ? -0.405 2.155 25.415 1.00 95.94 108 PRO A O 1
ATOM 820 N N . GLU A 1 109 ? 1.545 1.079 25.589 1.00 96.50 109 GLU A N 1
ATOM 821 C CA . GLU A 1 109 ? 2.295 2.310 25.837 1.00 96.50 109 GLU A CA 1
ATOM 822 C C . GLU A 1 109 ? 2.414 3.155 24.567 1.00 96.50 109 GLU A C 1
ATOM 824 O O . GLU A 1 109 ? 2.349 4.383 24.622 1.00 96.50 109 GLU A O 1
ATOM 829 N N . ARG A 1 110 ? 2.572 2.514 23.399 1.00 96.38 110 ARG A N 1
ATOM 830 C CA . ARG A 1 110 ? 2.537 3.224 22.107 1.00 96.38 110 ARG A CA 1
ATOM 831 C C . ARG A 1 110 ? 1.168 3.833 21.843 1.00 96.38 110 ARG A C 1
ATOM 833 O O . ARG A 1 110 ? 1.111 4.901 21.237 1.00 96.38 110 ARG A O 1
ATOM 840 N N . VAL A 1 111 ? 0.094 3.173 22.277 1.00 98.06 111 VAL A N 1
ATOM 841 C CA . VAL A 1 111 ? -1.273 3.711 22.203 1.00 98.06 111 VAL A CA 1
ATOM 842 C C . VAL A 1 111 ? -1.409 4.934 23.096 1.00 98.06 111 VAL A C 1
ATOM 844 O O . VAL A 1 111 ? -1.692 6.007 22.575 1.00 98.06 111 VAL A O 1
ATOM 847 N N . ALA A 1 112 ? -1.073 4.829 24.383 1.00 98.00 112 ALA A N 1
ATOM 848 C CA . ALA A 1 112 ? -1.160 5.956 25.312 1.00 98.00 112 ALA A CA 1
ATOM 849 C C . ALA A 1 112 ? -0.329 7.171 24.850 1.00 98.00 112 ALA A C 1
ATOM 851 O O . ALA A 1 112 ? -0.794 8.311 24.894 1.00 98.00 112 ALA A O 1
ATOM 852 N N . ARG A 1 113 ? 0.892 6.943 24.336 1.00 97.62 113 ARG A N 1
ATOM 853 C CA . ARG A 1 113 ? 1.726 8.016 23.764 1.00 97.62 113 ARG A CA 1
ATOM 854 C C . ARG A 1 113 ? 1.100 8.644 22.518 1.00 97.62 113 ARG A C 1
ATOM 856 O O . ARG A 1 113 ? 1.210 9.853 22.338 1.00 97.62 113 ARG A O 1
ATOM 863 N N . ALA A 1 114 ? 0.482 7.845 21.650 1.00 97.81 114 ALA A N 1
ATOM 864 C CA . ALA A 1 114 ? -0.182 8.344 20.450 1.00 97.81 114 ALA A CA 1
ATOM 865 C C . ALA A 1 114 ? -1.428 9.173 20.785 1.00 97.81 114 ALA A C 1
ATOM 867 O O . ALA A 1 114 ? -1.606 10.250 20.217 1.00 97.81 114 ALA A O 1
ATOM 868 N N . GLU A 1 115 ? -2.238 8.702 21.735 1.00 98.00 115 GLU A N 1
ATOM 869 C CA . GLU A 1 115 ? -3.415 9.415 22.230 1.00 98.00 115 GLU A CA 1
ATOM 870 C C . GLU A 1 115 ? -3.029 10.787 22.782 1.00 98.00 115 GLU A C 1
ATOM 872 O O . GLU A 1 115 ? -3.542 11.802 22.316 1.00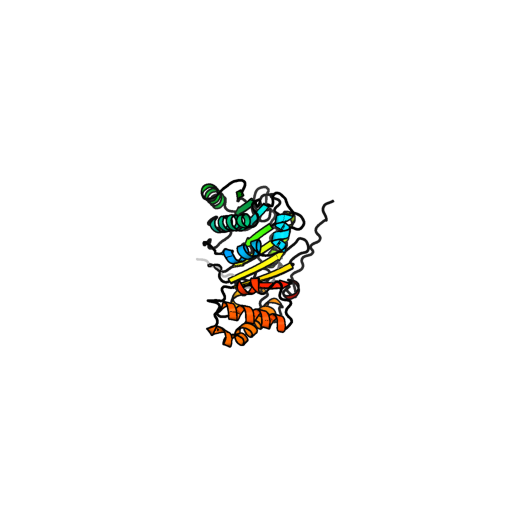 98.00 115 GLU A O 1
ATOM 877 N N . ALA A 1 116 ? -2.057 10.828 23.698 1.00 97.94 116 ALA A N 1
ATOM 878 C CA . ALA A 1 116 ? -1.597 12.070 24.313 1.00 97.94 116 ALA A CA 1
ATOM 879 C C . ALA A 1 116 ? -0.983 13.057 23.304 1.00 97.94 116 ALA A C 1
ATOM 881 O O . ALA A 1 116 ? -1.098 14.268 23.475 1.00 97.94 116 ALA A O 1
ATOM 882 N N . ALA A 1 117 ? -0.310 12.553 22.265 1.00 97.50 117 ALA A N 1
ATOM 883 C CA . ALA A 1 117 ? 0.407 13.395 21.313 1.00 97.50 117 ALA A CA 1
ATOM 884 C C . ALA A 1 117 ? -0.463 13.923 20.163 1.00 97.50 117 ALA A C 1
ATOM 886 O O . ALA A 1 117 ? -0.122 14.956 19.586 1.00 97.50 117 ALA A O 1
ATOM 887 N N . ALA A 1 118 ? -1.508 13.192 19.757 1.00 97.88 118 ALA A N 1
ATOM 888 C CA . ALA A 1 118 ? -2.146 13.439 18.464 1.00 97.88 118 ALA A CA 1
ATOM 889 C C . ALA A 1 118 ? -3.640 13.090 18.359 1.00 97.88 118 ALA A C 1
ATOM 891 O O . ALA A 1 118 ? -4.194 13.260 17.270 1.00 97.88 118 ALA A O 1
ATOM 892 N N . ALA A 1 119 ? -4.298 12.575 19.405 1.00 97.38 119 ALA A N 1
ATOM 893 C CA . ALA A 1 119 ? -5.731 12.296 19.312 1.00 97.38 119 ALA A CA 1
ATOM 894 C C . ALA A 1 119 ? -6.534 13.583 19.060 1.00 97.38 119 ALA A C 1
ATOM 896 O O . ALA A 1 119 ? -6.304 14.617 19.681 1.00 97.38 119 ALA A O 1
ATOM 897 N N . ASP A 1 120 ? -7.507 13.488 18.159 1.00 98.00 120 ASP A N 1
ATOM 898 C CA . ASP A 1 120 ? -8.447 14.554 17.815 1.00 98.00 120 ASP A CA 1
ATOM 899 C C . ASP A 1 120 ? -9.839 13.941 17.571 1.00 98.00 120 ASP A C 1
ATOM 901 O O . ASP A 1 120 ? -10.299 13.875 16.423 1.00 98.00 120 ASP A O 1
ATOM 905 N N . PRO A 1 121 ? -10.500 13.377 18.603 1.00 96.44 121 PRO A N 1
ATOM 906 C CA . PRO A 1 121 ? -11.764 12.677 18.411 1.00 96.44 121 PRO A CA 1
ATOM 907 C C . PRO A 1 121 ? -12.885 13.620 17.931 1.00 96.44 121 PRO A C 1
ATOM 909 O O . PRO A 1 121 ? -12.944 14.775 18.354 1.00 96.44 121 PRO A O 1
ATOM 912 N N . PRO A 1 122 ? -13.801 13.146 17.063 1.00 95.25 122 PRO A N 1
ATOM 913 C CA . PRO A 1 122 ? -13.870 11.789 16.506 1.00 95.25 122 PRO A CA 1
ATOM 914 C C . PRO A 1 122 ? -13.021 11.602 15.232 1.00 95.25 122 PRO A C 1
ATOM 916 O O . PRO A 1 122 ? -13.102 10.568 14.576 1.00 95.25 122 PRO A O 1
ATOM 919 N N . ARG A 1 123 ? -12.243 12.609 14.822 1.00 97.06 123 ARG A N 1
ATOM 920 C CA . ARG A 1 123 ? -11.560 12.647 13.516 1.00 97.06 123 ARG A CA 1
ATOM 921 C C . ARG A 1 123 ? -10.324 11.758 13.471 1.00 97.06 123 ARG A C 1
ATOM 923 O O . ARG A 1 123 ? -10.039 11.163 12.431 1.00 97.06 123 ARG A O 1
ATOM 930 N N . LEU A 1 124 ? -9.597 11.682 14.580 1.00 98.69 124 LEU A N 1
ATOM 931 C CA . LEU A 1 124 ? -8.441 10.817 14.751 1.00 98.69 124 LEU A CA 1
ATOM 932 C C . LEU A 1 124 ? -8.437 10.228 16.160 1.00 98.69 124 LEU A C 1
ATOM 934 O O . LEU A 1 124 ? -8.315 10.948 17.147 1.00 98.69 124 LEU A O 1
ATOM 938 N N . GLU A 1 125 ? -8.543 8.910 16.235 1.00 98.69 125 GLU A N 1
ATOM 939 C CA . GLU A 1 125 ? -8.483 8.149 17.479 1.00 98.69 125 GLU A CA 1
ATOM 940 C C . GLU A 1 125 ? -7.368 7.104 17.403 1.00 98.69 125 GLU A C 1
ATOM 942 O O . GLU A 1 125 ? -6.985 6.655 16.319 1.00 98.69 125 GLU A O 1
ATOM 947 N N . PHE A 1 126 ? -6.878 6.675 18.562 1.00 98.75 126 PHE A N 1
ATOM 948 C CA . PHE A 1 126 ? -5.929 5.574 18.685 1.00 98.75 126 PHE A CA 1
ATOM 949 C C . PHE A 1 126 ? -6.495 4.551 19.656 1.00 98.75 126 PHE A C 1
ATOM 951 O O . PHE A 1 126 ? -7.113 4.924 20.645 1.00 98.75 126 PHE A O 1
ATOM 958 N N . ARG A 1 127 ? -6.349 3.259 19.358 1.00 98.50 127 ARG A N 1
ATOM 959 C CA . ARG A 1 127 ? -6.797 2.188 20.257 1.00 98.50 127 ARG A CA 1
ATOM 960 C C . ARG A 1 127 ? -5.855 1.004 20.192 1.00 98.50 127 ARG A C 1
ATOM 962 O O . ARG A 1 127 ? -5.202 0.748 19.180 1.00 98.50 127 ARG A O 1
ATOM 969 N N . ARG A 1 128 ? -5.855 0.220 21.266 1.00 98.19 128 ARG A N 1
ATOM 970 C CA . ARG A 1 128 ? -5.203 -1.083 21.257 1.00 98.19 128 ARG A CA 1
ATOM 971 C C . ARG A 1 128 ? -6.000 -2.056 20.388 1.00 98.19 128 ARG A C 1
ATOM 973 O O . ARG A 1 128 ? -7.188 -2.258 20.628 1.00 98.19 128 ARG A O 1
ATOM 980 N N . GLY A 1 129 ? -5.348 -2.668 19.405 1.00 97.31 129 GLY A N 1
ATOM 981 C CA . GLY A 1 129 ? -6.009 -3.593 18.487 1.00 97.31 129 GLY A CA 1
ATOM 982 C C . GLY A 1 129 ? -5.073 -4.225 17.464 1.00 97.31 129 GLY A C 1
ATOM 983 O O . GLY A 1 129 ? -3.988 -3.717 17.189 1.00 97.31 129 GLY A O 1
ATOM 984 N N . GLY A 1 130 ? -5.518 -5.347 16.912 1.00 96.56 130 GLY A N 1
ATOM 985 C CA . GLY A 1 130 ? -4.846 -6.129 15.884 1.00 96.56 130 GLY A CA 1
ATOM 986 C C . GLY A 1 130 ? -5.771 -6.439 14.705 1.00 96.56 130 GLY A C 1
ATOM 987 O O . GLY A 1 130 ? -6.567 -5.596 14.288 1.00 96.56 130 GLY A O 1
ATOM 988 N N . PHE A 1 131 ? -5.690 -7.654 14.157 1.00 97.31 131 PHE A N 1
ATOM 989 C CA . PHE A 1 131 ? -6.490 -8.081 13.000 1.00 97.31 131 PHE A CA 1
ATOM 990 C C . PHE A 1 131 ? -8.005 -8.107 13.252 1.00 97.31 131 PHE A C 1
ATOM 992 O O . PHE A 1 131 ? -8.776 -8.024 12.303 1.00 97.31 131 PHE A O 1
ATOM 999 N N . GLU A 1 132 ? -8.451 -8.158 14.509 1.00 96.88 132 GLU A N 1
ATOM 1000 C CA . GLU A 1 132 ? -9.859 -7.985 14.900 1.00 96.88 132 GLU A CA 1
ATOM 1001 C C . GLU A 1 132 ? -10.353 -6.526 14.827 1.00 96.88 132 GLU A C 1
ATOM 1003 O O . GLU A 1 132 ? -11.522 -6.239 15.114 1.00 96.88 132 GLU A O 1
ATOM 1008 N N . LEU A 1 133 ? -9.458 -5.606 14.457 1.00 98.19 133 LEU A N 1
ATOM 1009 C CA . LEU A 1 133 ? -9.679 -4.177 14.260 1.00 98.19 133 LEU A CA 1
ATOM 1010 C C . LEU A 1 133 ? -10.279 -3.473 15.488 1.00 98.19 133 LEU A C 1
ATOM 1012 O O . LEU A 1 133 ? -11.112 -2.578 15.339 1.00 98.19 133 LEU A O 1
ATOM 1016 N N . ALA A 1 134 ? -9.910 -3.909 16.701 1.00 97.31 134 ALA A N 1
ATOM 1017 C CA . ALA A 1 134 ? -10.476 -3.427 17.968 1.00 97.31 134 ALA A CA 1
ATOM 1018 C C . ALA A 1 134 ? -12.019 -3.451 17.997 1.00 97.31 134 ALA A C 1
ATOM 1020 O O . ALA A 1 134 ? -12.670 -2.589 18.586 1.00 97.31 134 ALA A O 1
ATOM 1021 N N . GLY A 1 135 ? -12.626 -4.406 17.289 1.00 97.06 135 GLY A N 1
ATOM 1022 C CA . GLY A 1 135 ? -14.076 -4.509 17.187 1.00 97.06 135 GLY A CA 1
ATOM 1023 C C . GLY A 1 135 ? -14.733 -3.516 16.215 1.00 97.06 135 GLY A C 1
ATOM 1024 O O . GLY A 1 135 ? -15.946 -3.589 16.020 1.00 97.06 135 GLY A O 1
ATOM 1025 N N . SER A 1 136 ? -13.977 -2.643 15.551 1.00 97.50 136 SER A N 1
ATOM 1026 C CA . SER A 1 136 ? -14.521 -1.657 14.609 1.00 97.50 136 SER A CA 1
ATOM 1027 C C . SER A 1 136 ? -15.046 -2.276 13.298 1.00 97.50 136 SER A C 1
ATOM 1029 O O . SER A 1 136 ? -14.906 -3.481 13.043 1.00 97.50 136 SER A O 1
ATOM 1031 N N . ARG A 1 137 ? -15.715 -1.442 12.488 1.00 97.56 137 ARG A N 1
ATOM 1032 C CA . ARG A 1 137 ? -16.298 -1.764 11.171 1.00 97.56 137 ARG A CA 1
ATOM 1033 C C . ARG A 1 137 ? -15.852 -0.736 10.113 1.00 97.56 137 ARG A C 1
ATOM 1035 O O . ARG A 1 137 ? -16.665 0.088 9.703 1.00 97.56 137 ARG A O 1
ATOM 1042 N N . PRO A 1 138 ? -14.567 -0.696 9.722 1.00 98.50 138 PRO A N 1
ATOM 1043 C CA . PRO A 1 138 ? -14.086 0.295 8.764 1.00 98.50 138 PRO A CA 1
ATOM 1044 C C . PRO A 1 138 ? -14.508 -0.032 7.332 1.00 98.50 138 PRO A C 1
ATOM 1046 O O . PRO A 1 138 ? -14.749 -1.189 6.994 1.00 98.50 138 PRO A O 1
ATOM 1049 N N . VAL A 1 139 ? -14.512 0.978 6.466 1.00 98.56 139 VAL A N 1
ATOM 1050 C CA . VAL A 1 139 ? -14.670 0.802 5.011 1.00 98.56 139 VAL A CA 1
ATOM 1051 C C . VAL A 1 139 ? -13.324 0.605 4.307 1.00 98.56 139 VAL A C 1
ATOM 1053 O O . VAL A 1 139 ? -13.265 0.105 3.187 1.00 98.56 139 VAL A O 1
ATOM 1056 N N . LEU A 1 140 ? -12.223 0.979 4.959 1.00 98.75 140 LEU A N 1
ATOM 1057 C CA . LEU A 1 140 ? -10.871 0.864 4.424 1.00 98.75 140 LEU A CA 1
ATOM 1058 C C . LEU A 1 140 ? -9.882 0.547 5.548 1.00 98.75 140 LEU A C 1
ATOM 1060 O O . LEU A 1 140 ? -9.888 1.208 6.585 1.00 98.75 140 LEU A O 1
ATOM 1064 N N . VAL A 1 141 ? -8.992 -0.414 5.314 1.00 98.94 141 VAL A N 1
ATOM 1065 C CA . VAL A 1 141 ? -7.858 -0.717 6.196 1.00 98.94 141 VAL A CA 1
ATOM 1066 C C . VAL A 1 141 ? -6.555 -0.531 5.427 1.00 98.94 141 VAL A C 1
ATOM 1068 O O . VAL A 1 141 ? -6.366 -1.140 4.375 1.00 98.94 141 VAL A O 1
ATOM 1071 N N . ARG A 1 142 ? -5.628 0.268 5.961 1.00 98.81 142 ARG A N 1
ATOM 1072 C CA . ARG A 1 142 ? -4.223 0.320 5.532 1.00 98.81 142 ARG A CA 1
ATOM 1073 C C . ARG A 1 142 ? -3.395 -0.527 6.498 1.00 98.81 142 ARG A C 1
ATOM 1075 O O . ARG A 1 142 ? -3.375 -0.238 7.687 1.00 98.81 142 ARG A O 1
ATOM 1082 N N . ALA A 1 143 ? -2.693 -1.543 5.997 1.00 98.31 143 ALA A N 1
ATOM 1083 C CA . ALA A 1 143 ? -1.819 -2.405 6.799 1.00 98.31 143 ALA A CA 1
ATOM 1084 C C . ALA A 1 143 ? -0.417 -2.459 6.172 1.00 98.31 143 ALA A C 1
ATOM 1086 O O . ALA A 1 143 ? -0.119 -3.323 5.346 1.00 98.31 143 ALA A O 1
ATOM 1087 N N . PHE A 1 144 ? 0.448 -1.504 6.527 1.00 97.38 144 PHE A N 1
ATOM 1088 C CA . PHE A 1 144 ? 1.779 -1.371 5.923 1.00 97.38 144 PHE A CA 1
ATOM 1089 C C . PHE A 1 144 ? 2.896 -1.860 6.838 1.00 97.38 144 PHE A C 1
ATOM 1091 O O . PHE A 1 144 ? 3.061 -1.393 7.956 1.00 97.38 144 PHE A O 1
ATOM 1098 N N . ASN A 1 145 ? 3.730 -2.760 6.316 1.00 95.50 145 ASN A N 1
ATOM 1099 C CA . ASN A 1 145 ? 4.825 -3.428 7.022 1.00 95.50 145 ASN A CA 1
ATOM 1100 C C . ASN A 1 145 ? 4.386 -4.308 8.211 1.00 95.50 145 ASN A C 1
ATOM 1102 O O . ASN A 1 145 ? 5.235 -4.731 8.994 1.00 95.50 145 ASN A O 1
ATOM 1106 N N . VAL A 1 146 ? 3.094 -4.631 8.314 1.00 95.69 146 VAL A N 1
ATOM 1107 C CA . VAL A 1 146 ? 2.528 -5.455 9.394 1.00 95.69 146 VAL A CA 1
ATOM 1108 C C . VAL A 1 146 ? 2.873 -6.931 9.195 1.00 95.69 146 VAL A C 1
ATOM 1110 O O . VAL A 1 146 ? 3.403 -7.579 10.093 1.00 95.69 146 VAL A O 1
ATOM 1113 N N . LEU A 1 147 ? 2.645 -7.464 7.989 1.00 94.94 147 LEU A N 1
ATOM 1114 C CA . LEU A 1 147 ? 2.769 -8.902 7.722 1.00 94.94 147 LEU A CA 1
ATOM 1115 C C . LEU A 1 147 ? 4.192 -9.367 7.372 1.00 94.94 147 LEU A C 1
ATOM 1117 O O . LEU A 1 147 ? 4.403 -10.551 7.124 1.00 94.94 147 LEU A O 1
ATOM 1121 N N . ARG A 1 148 ? 5.203 -8.482 7.359 1.00 89.06 148 ARG A N 1
ATOM 1122 C CA . ARG A 1 148 ? 6.547 -8.832 6.837 1.00 89.06 148 ARG A CA 1
ATOM 1123 C C . ARG A 1 148 ? 7.199 -10.000 7.577 1.00 89.06 148 ARG A C 1
ATOM 1125 O O . ARG A 1 148 ? 7.894 -10.808 6.964 1.00 89.06 148 ARG A O 1
ATOM 1132 N N . GLN A 1 149 ? 6.981 -10.063 8.888 1.00 86.62 149 GLN A N 1
ATOM 1133 C CA . GLN A 1 149 ? 7.590 -11.060 9.770 1.00 86.62 149 GLN A CA 1
ATOM 1134 C C . GLN A 1 149 ? 6.755 -12.337 9.907 1.00 86.62 149 GLN A C 1
ATOM 1136 O O . GLN A 1 149 ? 7.211 -13.295 10.521 1.00 86.62 149 GLN A O 1
ATOM 1141 N N . TYR A 1 150 ? 5.557 -12.374 9.323 1.00 91.69 150 TYR A N 1
ATOM 1142 C CA . TYR A 1 150 ? 4.710 -13.559 9.365 1.00 91.69 150 TYR A CA 1
ATOM 1143 C C . TYR A 1 150 ? 5.213 -14.610 8.373 1.00 91.69 150 TYR A C 1
ATOM 1145 O O . TYR A 1 150 ? 5.827 -14.256 7.357 1.00 91.69 150 TYR A O 1
ATOM 1153 N N . PRO A 1 151 ? 4.956 -15.900 8.628 1.00 90.69 151 PRO A N 1
ATOM 1154 C CA . PRO A 1 151 ? 4.995 -16.932 7.602 1.00 90.69 151 PRO A CA 1
ATOM 1155 C C . PRO A 1 151 ? 4.102 -16.564 6.407 1.00 90.69 151 PRO A C 1
ATOM 1157 O O . PRO A 1 151 ? 3.037 -15.975 6.569 1.00 90.69 151 PRO A O 1
ATOM 1160 N N . GLU A 1 152 ? 4.526 -16.918 5.191 1.00 90.12 152 GLU A N 1
ATOM 1161 C CA . GLU A 1 152 ? 3.733 -16.662 3.973 1.00 90.12 152 GLU A CA 1
ATOM 1162 C C . GLU A 1 152 ? 2.349 -17.326 4.043 1.00 90.12 152 GLU A C 1
ATOM 1164 O O . GLU A 1 152 ? 1.349 -16.707 3.683 1.00 90.12 152 GLU A O 1
ATOM 1169 N N . ALA A 1 153 ? 2.285 -18.544 4.591 1.00 88.69 153 ALA A N 1
ATOM 1170 C CA . ALA A 1 153 ? 1.052 -19.314 4.747 1.00 88.69 153 ALA A CA 1
ATOM 1171 C C . ALA A 1 153 ? 0.017 -18.663 5.688 1.00 88.69 153 ALA A C 1
ATOM 1173 O O . ALA A 1 153 ? -1.167 -18.982 5.592 1.00 88.69 153 ALA A O 1
ATOM 1174 N N . ASP A 1 154 ? 0.430 -17.727 6.550 1.00 91.88 154 ASP A N 1
ATOM 1175 C CA . ASP A 1 154 ? -0.463 -17.065 7.510 1.00 91.88 154 ASP A CA 1
ATOM 1176 C C . ASP A 1 154 ? -1.127 -15.806 6.926 1.00 91.88 154 ASP A C 1
ATOM 1178 O O . ASP A 1 154 ? -2.120 -15.312 7.469 1.00 91.88 154 ASP A O 1
ATOM 1182 N N . VAL A 1 155 ? -0.625 -15.293 5.793 1.00 94.25 155 VAL A N 1
ATOM 1183 C CA . VAL A 1 155 ? -1.157 -14.083 5.145 1.00 94.25 155 VAL A CA 1
ATOM 1184 C C . VAL A 1 155 ? -2.647 -14.221 4.790 1.00 94.25 155 VAL A C 1
ATOM 1186 O O . VAL A 1 155 ? -3.411 -13.328 5.166 1.00 94.25 155 VAL A O 1
ATOM 1189 N N . PRO A 1 156 ? -3.119 -15.323 4.162 1.00 93.50 156 PRO A N 1
ATOM 1190 C CA . PRO A 1 156 ? -4.545 -15.525 3.895 1.00 93.50 156 PRO A CA 1
ATOM 1191 C C . PRO A 1 156 ? -5.436 -15.450 5.141 1.00 93.50 156 PRO A C 1
ATOM 1193 O O . PRO A 1 156 ? -6.516 -14.857 5.103 1.00 93.50 156 PRO A O 1
ATOM 1196 N N . ALA A 1 157 ? -4.993 -16.035 6.257 1.00 93.44 157 ALA A N 1
ATOM 1197 C CA . ALA A 1 157 ? -5.755 -16.034 7.502 1.00 93.44 157 ALA A CA 1
ATOM 1198 C C . ALA A 1 157 ? -5.833 -14.626 8.113 1.00 93.44 157 ALA A C 1
ATOM 1200 O O . ALA A 1 157 ? -6.905 -14.215 8.559 1.00 93.44 157 ALA A O 1
ATOM 1201 N N . ALA A 1 158 ? -4.731 -13.870 8.074 1.00 95.94 158 ALA A N 1
ATOM 1202 C CA . ALA A 1 158 ? -4.698 -12.480 8.520 1.00 95.94 158 ALA A CA 1
ATOM 1203 C C . ALA A 1 158 ? -5.598 -11.576 7.659 1.00 95.94 158 ALA A C 1
ATOM 1205 O O . ALA A 1 158 ? -6.369 -10.780 8.196 1.00 95.94 158 ALA A O 1
ATOM 1206 N N . TRP A 1 159 ? -5.553 -11.725 6.328 1.00 97.44 159 TRP A N 1
ATOM 1207 C CA . TRP A 1 159 ? -6.449 -11.005 5.417 1.00 97.44 159 TRP A CA 1
ATOM 1208 C C . TRP A 1 159 ? -7.915 -11.299 5.718 1.00 97.44 159 TRP A C 1
ATOM 1210 O O . TRP A 1 159 ? -8.702 -10.363 5.836 1.00 97.44 159 TRP A O 1
ATOM 1220 N N . ARG A 1 160 ? -8.278 -12.574 5.907 1.00 96.25 160 ARG A N 1
ATOM 1221 C CA . ARG A 1 160 ? -9.650 -12.964 6.255 1.00 96.25 160 ARG A CA 1
ATOM 1222 C C . ARG A 1 160 ? -10.107 -12.340 7.573 1.00 96.25 160 ARG A C 1
ATOM 1224 O O . ARG A 1 160 ? -11.175 -11.746 7.601 1.00 96.25 160 ARG A O 1
ATOM 1231 N N . ALA A 1 161 ? -9.284 -12.392 8.622 1.00 96.69 161 ALA A N 1
ATOM 1232 C CA . ALA A 1 161 ? -9.625 -11.806 9.920 1.00 96.69 161 ALA A CA 1
ATOM 1233 C C . ALA A 1 161 ? -9.926 -10.296 9.835 1.00 96.69 161 ALA A C 1
ATOM 1235 O O . ALA A 1 161 ? -10.877 -9.826 10.458 1.00 96.69 161 ALA A O 1
ATOM 1236 N N . MET A 1 162 ? -9.162 -9.550 9.028 1.00 98.19 162 MET A N 1
ATOM 1237 C CA . MET A 1 162 ? -9.424 -8.128 8.786 1.00 98.19 162 MET A CA 1
ATOM 1238 C C . MET A 1 162 ? -10.673 -7.915 7.919 1.00 98.19 162 MET A C 1
ATOM 1240 O O . MET A 1 162 ? -11.527 -7.102 8.268 1.00 98.19 162 MET A O 1
ATOM 1244 N N . LEU A 1 163 ? -10.811 -8.653 6.813 1.00 97.94 163 LEU A N 1
ATOM 1245 C CA . LEU A 1 163 ? -11.953 -8.545 5.894 1.00 97.94 163 LEU A CA 1
ATOM 1246 C C . LEU A 1 163 ? -13.290 -8.912 6.555 1.00 97.94 163 LEU A C 1
ATOM 1248 O O . LEU A 1 163 ? -14.291 -8.268 6.256 1.00 97.94 163 LEU A O 1
ATOM 1252 N N . ASP A 1 164 ? -13.299 -9.851 7.508 1.00 97.00 164 ASP A N 1
ATOM 1253 C CA . ASP A 1 164 ? -14.470 -10.202 8.334 1.00 97.00 164 ASP A CA 1
ATOM 1254 C C . ASP A 1 164 ? -14.980 -9.007 9.173 1.00 97.00 164 ASP A C 1
ATOM 1256 O O . ASP A 1 164 ? -16.119 -8.999 9.648 1.00 97.00 164 ASP A O 1
ATOM 1260 N N . ARG A 1 165 ? -14.138 -7.990 9.402 1.00 97.75 165 ARG A N 1
ATOM 1261 C CA . ARG A 1 165 ? -14.495 -6.758 10.122 1.00 97.75 165 ARG A CA 1
ATOM 1262 C C . ARG A 1 165 ? -14.707 -5.567 9.189 1.00 97.75 165 ARG A C 1
ATOM 1264 O O . ARG A 1 165 ? -15.378 -4.625 9.602 1.00 97.75 165 ARG A O 1
ATOM 1271 N N . ILE A 1 166 ? -14.157 -5.590 7.977 1.00 98.31 166 ILE A N 1
ATOM 1272 C CA . ILE A 1 166 ? -14.340 -4.531 6.978 1.00 98.31 166 ILE A CA 1
ATOM 1273 C C . ILE A 1 166 ? -15.786 -4.564 6.467 1.00 98.31 166 ILE A C 1
ATOM 1275 O O . ILE A 1 166 ? -16.312 -5.625 6.131 1.00 98.31 166 ILE A O 1
ATOM 1279 N N . ALA A 1 167 ? -16.428 -3.396 6.415 1.00 96.50 167 ALA A N 1
ATOM 1280 C CA . ALA A 1 167 ? -17.793 -3.241 5.924 1.00 96.50 167 ALA A CA 1
ATOM 1281 C C . ALA A 1 167 ? -17.932 -3.771 4.480 1.00 96.50 167 ALA A C 1
ATOM 1283 O O . ALA A 1 167 ? -16.975 -3.667 3.707 1.00 96.50 167 ALA A O 1
ATOM 1284 N N . PRO A 1 168 ? -19.097 -4.319 4.082 1.00 94.25 168 PRO A N 1
ATOM 1285 C CA . PRO A 1 168 ? -19.304 -4.831 2.728 1.00 94.25 168 PRO A CA 1
ATOM 1286 C C . PRO A 1 168 ? -18.903 -3.823 1.644 1.00 94.25 168 PRO A C 1
ATOM 1288 O O . PRO A 1 168 ? -19.260 -2.649 1.706 1.00 94.25 168 PRO A O 1
ATOM 1291 N N . GLY A 1 169 ? -18.140 -4.282 0.648 1.00 93.88 169 GLY A N 1
ATOM 1292 C CA . GLY A 1 169 ? -17.616 -3.423 -0.421 1.00 93.88 169 GLY A CA 1
ATOM 1293 C C . GLY A 1 169 ? -16.390 -2.586 -0.033 1.00 93.88 169 GLY A C 1
ATOM 1294 O O . GLY A 1 169 ? -15.832 -1.909 -0.896 1.00 93.88 169 GLY A O 1
ATOM 1295 N N . GLY A 1 170 ? -15.953 -2.652 1.227 1.00 97.69 170 GLY A N 1
ATOM 1296 C CA . GLY A 1 170 ? -14.720 -2.044 1.705 1.00 97.69 170 GLY A CA 1
ATOM 1297 C C . GLY A 1 170 ? -13.453 -2.753 1.221 1.00 97.69 170 GLY A C 1
ATOM 1298 O O . GLY A 1 170 ? -13.501 -3.790 0.556 1.00 97.69 170 GLY A O 1
ATOM 1299 N N . LEU A 1 171 ? -12.298 -2.168 1.545 1.00 98.56 171 LEU A N 1
ATOM 1300 C CA . LEU A 1 171 ? -10.999 -2.600 1.024 1.00 98.56 171 LEU A CA 1
ATOM 1301 C C . LEU A 1 171 ? -9.954 -2.783 2.124 1.00 98.56 171 LEU A C 1
ATOM 1303 O O . LEU A 1 171 ? -9.833 -1.969 3.038 1.00 98.56 171 LEU A O 1
ATOM 1307 N N . LEU A 1 172 ? -9.118 -3.803 1.961 1.00 98.81 172 LEU A N 1
ATOM 1308 C CA . LEU A 1 172 ? -7.836 -3.930 2.642 1.00 98.81 172 LEU A CA 1
ATOM 1309 C C . LEU A 1 172 ? -6.714 -3.552 1.669 1.00 98.81 172 LEU A C 1
ATOM 1311 O O . LEU A 1 172 ? -6.622 -4.088 0.567 1.00 98.81 172 LEU A O 1
ATOM 1315 N N . VAL A 1 173 ? -5.831 -2.653 2.091 1.00 98.81 173 VAL A N 1
ATOM 1316 C CA . VAL A 1 173 ? -4.608 -2.287 1.375 1.00 98.81 173 VAL A CA 1
ATOM 1317 C C . VAL A 1 173 ? -3.422 -2.748 2.215 1.00 98.81 173 VAL A C 1
ATOM 1319 O O . VAL A 1 173 ? -2.969 -2.050 3.127 1.00 98.81 173 VAL A O 1
ATOM 1322 N N . GLU A 1 174 ? -2.946 -3.957 1.922 1.00 98.38 174 GLU A N 1
ATOM 1323 C CA . GLU A 1 174 ? -1.808 -4.578 2.601 1.00 98.38 174 GLU A CA 1
ATOM 1324 C C . GLU A 1 174 ? -0.542 -4.355 1.792 1.00 98.38 174 GLU A C 1
ATOM 1326 O O . GLU A 1 174 ? -0.503 -4.595 0.586 1.00 98.38 174 GLU A O 1
ATOM 1331 N N . GLY A 1 175 ? 0.509 -3.877 2.442 1.00 97.88 175 GLY A N 1
ATOM 1332 C CA . GLY A 1 175 ? 1.715 -3.572 1.709 1.00 97.88 175 GLY A CA 1
ATOM 1333 C C . GLY A 1 175 ? 2.929 -3.333 2.559 1.00 97.88 175 GLY A C 1
ATOM 1334 O O . GLY A 1 175 ? 3.007 -3.621 3.751 1.00 97.88 175 GLY A O 1
ATOM 1335 N N . THR A 1 176 ? 3.942 -2.822 1.891 1.00 96.81 176 THR A N 1
ATOM 1336 C CA . THR A 1 176 ? 5.272 -2.694 2.440 1.00 96.81 176 THR A CA 1
ATOM 1337 C C . THR A 1 176 ? 5.989 -1.525 1.780 1.00 96.81 176 THR A C 1
ATOM 1339 O O . THR A 1 176 ? 5.775 -1.220 0.605 1.00 96.81 176 THR A O 1
ATOM 1342 N N . CYS A 1 177 ? 6.900 -0.896 2.522 1.00 96.12 177 CYS A N 1
ATOM 1343 C CA . CYS A 1 177 ? 7.820 0.090 1.977 1.00 96.12 177 CYS A CA 1
ATOM 1344 C C . CYS A 1 177 ? 9.212 0.013 2.608 1.00 96.12 177 CYS A C 1
ATOM 1346 O O . CYS A 1 177 ? 9.391 -0.486 3.721 1.00 96.12 177 CYS A O 1
ATOM 1348 N N . ASP A 1 178 ? 10.204 0.564 1.915 1.00 93.88 178 ASP A N 1
ATOM 1349 C CA . ASP A 1 178 ? 11.510 0.820 2.516 1.00 93.88 178 ASP A CA 1
ATOM 1350 C C . ASP A 1 178 ? 11.445 1.893 3.621 1.00 93.88 178 ASP A C 1
ATOM 1352 O O . ASP A 1 178 ? 10.410 2.501 3.918 1.00 93.88 178 ASP A O 1
ATOM 1356 N N . GLU A 1 179 ? 12.564 2.062 4.307 1.00 91.12 179 GLU A N 1
ATOM 1357 C CA . GLU A 1 179 ? 12.736 2.807 5.554 1.00 91.12 179 GLU A CA 1
ATOM 1358 C C . GLU A 1 179 ? 12.418 4.304 5.392 1.00 91.12 179 GLU A C 1
ATOM 1360 O O . GLU A 1 179 ? 12.083 4.992 6.357 1.00 91.12 179 GLU A O 1
ATOM 1365 N N . ILE A 1 180 ? 12.484 4.790 4.151 1.00 91.75 180 ILE A N 1
ATOM 1366 C CA . ILE A 1 180 ? 12.312 6.192 3.761 1.00 91.75 180 ILE A CA 1
ATOM 1367 C C . ILE A 1 180 ? 11.191 6.402 2.728 1.00 91.75 180 ILE A C 1
ATOM 1369 O O . ILE A 1 180 ? 11.052 7.501 2.192 1.00 91.75 180 ILE A O 1
ATOM 1373 N N . GLY A 1 181 ? 10.398 5.373 2.409 1.00 94.69 181 GLY A N 1
ATOM 1374 C CA . GLY A 1 181 ? 9.220 5.500 1.537 1.00 94.69 181 GLY A CA 1
ATOM 1375 C C . GLY A 1 181 ? 9.521 5.740 0.051 1.00 94.69 181 GLY A C 1
ATOM 1376 O O . GLY A 1 181 ? 8.717 6.323 -0.687 1.00 94.69 181 GLY A O 1
ATOM 1377 N N . ARG A 1 182 ? 10.707 5.351 -0.423 1.00 95.81 182 ARG A N 1
ATOM 1378 C CA . ARG A 1 182 ? 11.109 5.467 -1.830 1.00 95.81 182 ARG A CA 1
ATOM 1379 C C . ARG A 1 182 ? 10.647 4.289 -2.666 1.00 95.81 182 ARG A C 1
ATOM 1381 O O . ARG A 1 182 ? 10.394 4.512 -3.846 1.00 95.81 182 ARG A O 1
ATOM 1388 N N . ARG A 1 183 ? 10.539 3.094 -2.091 1.00 96.94 183 ARG A N 1
ATOM 1389 C CA . ARG A 1 183 ? 10.093 1.872 -2.771 1.00 96.94 183 ARG A CA 1
ATOM 1390 C C . ARG A 1 183 ? 8.969 1.249 -1.970 1.00 96.94 183 ARG A C 1
ATOM 1392 O O . ARG A 1 183 ? 9.137 0.981 -0.781 1.00 96.94 183 ARG A O 1
ATOM 1399 N N . CYS A 1 184 ? 7.833 1.040 -2.614 1.00 98.00 184 CYS A N 1
ATOM 1400 C CA . CYS A 1 184 ? 6.648 0.476 -1.994 1.00 98.00 184 CYS A CA 1
ATOM 1401 C C . CYS A 1 184 ? 5.992 -0.527 -2.936 1.00 98.00 184 CYS A C 1
ATOM 1403 O O . CYS A 1 184 ? 5.985 -0.312 -4.150 1.00 98.00 184 CYS A O 1
ATOM 1405 N N . ALA A 1 185 ? 5.388 -1.560 -2.365 1.00 98.69 185 ALA A N 1
ATOM 1406 C CA . ALA A 1 185 ? 4.471 -2.434 -3.074 1.00 98.69 185 ALA A CA 1
ATOM 1407 C C . ALA A 1 185 ? 3.308 -2.815 -2.155 1.00 98.69 185 ALA A C 1
ATOM 1409 O O . ALA A 1 185 ? 3.502 -2.996 -0.951 1.00 98.69 185 ALA A O 1
ATOM 1410 N N . TRP A 1 186 ? 2.103 -2.902 -2.710 1.00 98.81 186 TRP A N 1
ATOM 1411 C CA . TRP A 1 186 ? 0.908 -3.277 -1.957 1.00 98.81 186 TRP A CA 1
ATOM 1412 C C . TRP A 1 186 ? -0.107 -4.025 -2.807 1.00 98.81 186 TRP A C 1
ATOM 1414 O O . TRP A 1 186 ? -0.225 -3.791 -4.012 1.00 98.81 186 TRP A O 1
ATOM 1424 N N . VAL A 1 187 ? -0.857 -4.901 -2.148 1.00 98.75 187 VAL A N 1
ATOM 1425 C CA . VAL A 1 187 ? -2.036 -5.566 -2.690 1.00 98.75 187 VAL A CA 1
ATOM 1426 C C . VAL A 1 187 ? -3.280 -4.826 -2.213 1.00 98.75 187 VAL A C 1
ATOM 1428 O O . VAL A 1 187 ? -3.403 -4.486 -1.037 1.00 98.75 187 VAL A O 1
ATOM 1431 N N . THR A 1 188 ? -4.211 -4.583 -3.130 1.00 98.62 188 THR A N 1
ATOM 1432 C CA . THR A 1 188 ? -5.586 -4.202 -2.769 1.00 98.62 188 THR A CA 1
ATOM 1433 C C . THR A 1 188 ? -6.440 -5.457 -2.759 1.00 98.62 188 THR A C 1
ATOM 1435 O O . THR A 1 188 ? -6.441 -6.192 -3.746 1.00 98.62 188 THR A O 1
ATOM 1438 N N . VAL A 1 189 ? -7.143 -5.705 -1.661 1.00 98.50 189 VAL A N 1
ATOM 1439 C CA . VAL A 1 189 ? -7.918 -6.920 -1.402 1.00 98.50 189 VAL A CA 1
ATOM 1440 C C . VAL A 1 189 ? -9.347 -6.515 -1.044 1.00 98.50 189 VAL A C 1
ATOM 1442 O O . VAL A 1 189 ? -9.549 -5.661 -0.182 1.00 98.50 189 VAL A O 1
ATOM 1445 N N . GLY A 1 190 ? -10.330 -7.107 -1.719 1.00 97.06 190 GLY A N 1
ATOM 1446 C CA . GLY A 1 190 ? -11.745 -7.016 -1.360 1.00 97.06 190 GLY A CA 1
ATOM 1447 C C . GLY A 1 190 ? -12.261 -8.333 -0.779 1.00 97.06 190 GLY A C 1
ATOM 1448 O O . GLY A 1 190 ? -11.511 -9.301 -0.656 1.00 97.06 190 GLY A O 1
ATOM 1449 N N . HIS A 1 191 ? -13.556 -8.399 -0.458 1.00 95.00 191 HIS A N 1
ATOM 1450 C CA . HIS A 1 191 ? -14.205 -9.642 -0.004 1.00 95.00 191 HIS A CA 1
ATOM 1451 C C . HIS A 1 191 ? -14.203 -10.754 -1.066 1.00 95.00 191 HIS A C 1
ATOM 1453 O O . HIS A 1 191 ? -14.256 -11.928 -0.741 1.00 95.00 191 HIS A O 1
ATOM 1459 N N . ASP A 1 192 ? -14.107 -10.414 -2.344 1.00 92.75 192 ASP A N 1
ATOM 1460 C CA . ASP A 1 192 ? -13.919 -11.362 -3.449 1.00 92.75 192 ASP A CA 1
ATOM 1461 C C . ASP A 1 192 ? -12.458 -11.821 -3.612 1.00 92.75 192 ASP A C 1
ATOM 1463 O O . ASP A 1 192 ? -12.172 -12.773 -4.337 1.00 92.75 192 ASP A O 1
ATOM 1467 N N . GLY A 1 193 ? -11.538 -11.163 -2.908 1.00 94.88 193 GLY A N 1
ATOM 1468 C CA . GLY A 1 193 ? -10.127 -11.494 -2.832 1.00 94.88 193 GLY A CA 1
ATOM 1469 C C . GLY A 1 193 ? -9.188 -10.427 -3.381 1.00 94.88 193 GLY A C 1
ATOM 1470 O O . GLY A 1 193 ? -9.566 -9.259 -3.517 1.00 94.88 193 GLY A O 1
ATOM 1471 N N . PRO A 1 194 ? -7.906 -10.771 -3.601 1.00 97.12 194 PRO A N 1
ATOM 1472 C CA . PRO A 1 194 ? -6.913 -9.815 -4.072 1.00 97.12 194 PRO A CA 1
ATOM 1473 C C . PRO A 1 194 ? -7.227 -9.346 -5.495 1.00 97.12 194 PRO A C 1
ATOM 1475 O O . PRO A 1 194 ? -7.427 -10.143 -6.408 1.00 97.12 194 PRO A O 1
ATOM 1478 N N . ARG A 1 195 ? -7.243 -8.025 -5.679 1.00 97.62 195 ARG A N 1
ATOM 1479 C CA . ARG A 1 195 ? -7.678 -7.359 -6.914 1.00 97.62 195 ARG A CA 1
ATOM 1480 C C . ARG A 1 195 ? -6.516 -6.853 -7.744 1.00 97.62 195 ARG A C 1
ATOM 1482 O O . ARG A 1 195 ? -6.473 -7.063 -8.953 1.00 97.62 195 ARG A O 1
ATOM 1489 N N . THR A 1 196 ? -5.558 -6.184 -7.105 1.00 98.62 196 THR A N 1
ATOM 1490 C CA . THR A 1 196 ? -4.430 -5.551 -7.806 1.00 98.62 196 THR A CA 1
ATOM 1491 C C . THR A 1 196 ? -3.150 -5.609 -6.997 1.00 98.62 196 THR A C 1
ATOM 1493 O O . THR A 1 196 ? -3.204 -5.476 -5.774 1.00 98.62 196 THR A O 1
ATOM 1496 N N . LEU A 1 197 ? -2.014 -5.683 -7.689 1.00 98.75 197 LEU A N 1
ATOM 1497 C CA . LEU A 1 197 ? -0.707 -5.305 -7.157 1.00 98.75 197 LEU A CA 1
ATOM 1498 C C . LEU A 1 197 ? -0.364 -3.898 -7.651 1.00 98.75 197 LEU A C 1
ATOM 1500 O O . LEU A 1 197 ? -0.449 -3.624 -8.848 1.00 98.75 197 LEU A O 1
ATOM 1504 N N . THR A 1 198 ? 0.064 -3.019 -6.748 1.00 98.81 198 THR A N 1
ATOM 1505 C CA . THR A 1 198 ? 0.622 -1.708 -7.098 1.00 98.81 198 THR A CA 1
ATOM 1506 C C . THR A 1 198 ? 2.054 -1.585 -6.604 1.00 98.81 198 THR A C 1
ATOM 1508 O O . THR A 1 198 ? 2.343 -1.858 -5.442 1.00 98.81 198 THR A O 1
ATOM 1511 N N . LEU A 1 199 ? 2.938 -1.127 -7.486 1.00 98.69 199 LEU A N 1
ATOM 1512 C CA . LEU A 1 199 ? 4.311 -0.729 -7.203 1.00 98.69 199 LEU A CA 1
ATOM 1513 C C . LEU A 1 199 ? 4.390 0.799 -7.210 1.00 98.69 199 LEU A C 1
ATOM 1515 O O . LEU A 1 199 ? 3.797 1.448 -8.074 1.00 98.69 199 LEU A O 1
ATOM 1519 N N . ALA A 1 200 ? 5.152 1.384 -6.288 1.00 98.25 200 ALA A N 1
ATOM 1520 C CA . ALA A 1 200 ? 5.412 2.819 -6.276 1.00 98.25 200 ALA A CA 1
ATOM 1521 C C . ALA A 1 200 ? 6.868 3.136 -5.925 1.00 98.25 200 ALA A C 1
ATOM 1523 O O . ALA A 1 200 ? 7.364 2.763 -4.861 1.00 98.25 200 ALA A O 1
ATOM 1524 N N . VAL A 1 201 ? 7.540 3.889 -6.799 1.00 98.06 201 VAL A N 1
ATOM 1525 C CA . VAL A 1 201 ? 8.983 4.154 -6.723 1.00 98.06 201 VAL A CA 1
ATOM 1526 C C . VAL A 1 201 ? 9.335 5.642 -6.818 1.00 98.06 201 VAL A C 1
ATOM 1528 O O . VAL A 1 201 ? 8.658 6.443 -7.473 1.00 98.06 201 VAL A O 1
ATOM 1531 N N . LYS A 1 202 ? 10.428 6.059 -6.168 1.00 97.12 202 LYS A N 1
ATOM 1532 C CA . LYS A 1 202 ? 11.046 7.379 -6.378 1.00 97.12 202 LYS A CA 1
ATOM 1533 C C . LYS A 1 202 ? 11.927 7.333 -7.622 1.00 97.12 202 LYS A C 1
ATOM 1535 O O . LYS A 1 202 ? 13.135 7.167 -7.521 1.00 97.12 202 LYS A O 1
ATOM 1540 N N . ALA A 1 203 ? 11.311 7.540 -8.783 1.00 95.56 203 ALA A N 1
ATOM 1541 C CA . ALA A 1 203 ? 11.971 7.413 -10.082 1.00 95.56 203 ALA A CA 1
ATOM 1542 C C . ALA A 1 203 ? 13.256 8.254 -10.251 1.00 95.56 203 ALA A C 1
ATOM 1544 O O . ALA A 1 203 ? 14.136 7.868 -11.007 1.00 95.56 203 ALA A O 1
ATOM 1545 N N . THR A 1 204 ? 13.398 9.385 -9.546 1.00 93.94 204 THR A N 1
ATOM 1546 C CA . THR A 1 204 ? 14.590 10.253 -9.643 1.00 93.94 204 THR A CA 1
ATOM 1547 C C . THR A 1 204 ? 15.849 9.673 -8.998 1.00 93.94 204 THR A C 1
ATOM 1549 O O . THR A 1 204 ? 16.928 10.194 -9.235 1.00 93.94 204 THR A O 1
ATOM 1552 N N . VAL A 1 205 ? 15.718 8.648 -8.155 1.00 94.25 205 VAL A N 1
ATOM 1553 C CA . VAL A 1 205 ? 16.845 7.971 -7.483 1.00 94.25 205 VAL A CA 1
ATOM 1554 C C . VAL A 1 205 ? 16.775 6.455 -7.679 1.00 94.25 205 VAL A C 1
ATOM 1556 O O . VAL A 1 205 ? 17.342 5.695 -6.902 1.00 94.25 205 VAL A O 1
ATOM 1559 N N . LEU A 1 206 ? 15.997 6.015 -8.670 1.00 94.75 206 LEU A N 1
ATOM 1560 C CA . LEU A 1 206 ? 15.794 4.609 -8.972 1.00 94.75 206 LEU A CA 1
ATOM 1561 C C . LEU A 1 206 ? 16.930 4.127 -9.871 1.00 94.75 206 LEU A C 1
ATOM 1563 O O . LEU A 1 206 ? 17.072 4.618 -10.990 1.00 94.75 206 LEU A O 1
ATOM 1567 N N . ASP A 1 207 ? 17.700 3.159 -9.388 1.00 92.94 207 ASP A N 1
ATOM 1568 C CA . ASP A 1 207 ? 18.710 2.491 -10.206 1.00 92.94 207 ASP A CA 1
ATOM 1569 C C . ASP A 1 207 ? 18.040 1.555 -11.225 1.00 92.94 207 ASP A C 1
ATOM 1571 O O . ASP A 1 207 ? 18.108 1.784 -12.436 1.00 92.94 207 ASP A O 1
ATOM 1575 N N . ARG A 1 208 ? 17.250 0.596 -10.719 1.00 95.88 208 ARG A N 1
ATOM 1576 C CA . ARG A 1 208 ? 16.388 -0.304 -11.499 1.00 95.88 208 ARG A CA 1
ATOM 1577 C C . ARG A 1 208 ? 15.048 -0.580 -10.794 1.00 95.88 208 ARG A C 1
ATOM 1579 O O . ARG A 1 208 ? 15.030 -0.672 -9.561 1.00 95.88 208 ARG A O 1
ATOM 1586 N N . PRO A 1 209 ? 13.923 -0.699 -11.521 1.00 96.69 209 PRO A N 1
ATOM 1587 C CA . PRO A 1 209 ? 12.610 -0.989 -10.943 1.00 96.69 209 PRO A CA 1
ATOM 1588 C C . PRO A 1 209 ? 12.524 -2.260 -10.094 1.00 96.69 209 PRO A C 1
ATOM 1590 O O . PRO A 1 209 ? 11.896 -2.236 -9.034 1.00 96.69 209 PRO A O 1
ATOM 1593 N N . GLY A 1 210 ? 13.182 -3.341 -10.511 1.00 96.62 210 GLY A N 1
ATOM 1594 C CA . GLY A 1 210 ? 13.174 -4.649 -9.860 1.00 96.62 210 GLY A CA 1
ATOM 1595 C C . GLY A 1 210 ? 13.724 -4.629 -8.435 1.00 96.62 210 GLY A C 1
ATOM 1596 O O . GLY A 1 210 ? 13.412 -5.515 -7.644 1.00 96.62 210 GLY A O 1
ATOM 1597 N N . ALA A 1 211 ? 14.437 -3.569 -8.035 1.00 95.38 211 ALA A N 1
ATOM 1598 C CA . ALA A 1 211 ? 14.825 -3.329 -6.643 1.00 95.38 211 ALA A CA 1
ATOM 1599 C C . ALA A 1 211 ? 13.623 -3.177 -5.682 1.00 95.38 211 ALA A C 1
ATOM 1601 O O . ALA A 1 211 ? 13.805 -3.149 -4.464 1.00 95.38 211 ALA A O 1
ATOM 1602 N N . VAL A 1 212 ? 12.391 -3.057 -6.194 1.00 97.25 212 VAL A N 1
ATOM 1603 C CA . VAL A 1 212 ? 11.160 -3.124 -5.391 1.00 97.25 212 VAL A CA 1
ATOM 1604 C C . VAL A 1 212 ? 10.852 -4.541 -4.884 1.00 97.25 212 VAL A C 1
ATOM 1606 O O . VAL A 1 212 ? 10.065 -4.671 -3.951 1.00 97.25 212 VAL A O 1
ATOM 1609 N N . ALA A 1 213 ? 11.490 -5.588 -5.426 1.00 97.31 213 ALA A N 1
ATOM 1610 C CA . ALA A 1 213 ? 11.303 -6.981 -5.005 1.00 97.31 213 ALA A CA 1
ATOM 1611 C C . ALA A 1 213 ? 11.459 -7.170 -3.485 1.00 97.31 213 ALA A C 1
ATOM 1613 O O . ALA A 1 213 ? 10.619 -7.787 -2.838 1.00 97.31 213 ALA A O 1
ATOM 1614 N N . GLU A 1 214 ? 12.464 -6.523 -2.885 1.00 95.12 214 GLU A N 1
ATOM 1615 C CA . GLU A 1 214 ? 12.736 -6.515 -1.434 1.00 95.12 214 GLU A CA 1
ATOM 1616 C C . GLU A 1 214 ? 11.595 -5.936 -0.584 1.00 95.12 214 GLU A C 1
ATOM 1618 O O . GLU A 1 214 ? 11.636 -5.976 0.654 1.00 95.12 214 GLU A O 1
ATOM 1623 N N . ARG A 1 215 ? 10.631 -5.289 -1.243 1.00 97.00 215 ARG A N 1
ATOM 1624 C CA . ARG A 1 215 ? 9.483 -4.586 -0.678 1.00 97.00 215 ARG A CA 1
ATOM 1625 C C . ARG A 1 215 ? 8.155 -5.154 -1.166 1.00 97.00 215 ARG A C 1
ATOM 1627 O O . ARG A 1 215 ? 7.125 -4.567 -0.853 1.00 97.00 215 ARG A O 1
ATOM 1634 N N . LEU A 1 216 ? 8.164 -6.296 -1.855 1.00 98.06 216 LEU A N 1
ATOM 1635 C CA . LEU A 1 216 ? 6.938 -7.023 -2.157 1.00 98.06 216 LEU A CA 1
ATOM 1636 C C . LEU A 1 216 ? 6.201 -7.413 -0.861 1.00 98.06 216 LEU A C 1
ATOM 1638 O O . LEU A 1 216 ? 6.850 -7.691 0.158 1.00 98.06 216 LEU A O 1
ATOM 1642 N N . PRO A 1 217 ? 4.856 -7.433 -0.890 1.00 97.06 217 PRO A N 1
ATOM 1643 C CA . PRO A 1 217 ? 4.039 -7.985 0.183 1.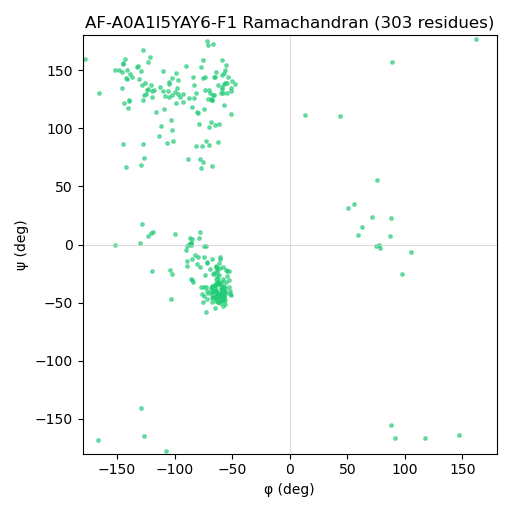00 97.06 217 PRO A CA 1
ATOM 1644 C C . PRO A 1 217 ? 4.425 -9.430 0.496 1.00 97.06 217 PRO A C 1
ATOM 1646 O O . PRO A 1 217 ? 4.947 -10.142 -0.368 1.00 97.06 217 PRO A O 1
ATOM 1649 N N . LYS A 1 218 ? 4.167 -9.884 1.728 1.00 95.44 218 LYS A N 1
ATOM 1650 C CA . LYS A 1 218 ? 4.674 -11.185 2.196 1.00 95.44 218 LYS A CA 1
ATOM 1651 C C . LYS A 1 218 ? 4.204 -12.361 1.330 1.00 95.44 218 LYS A C 1
ATOM 1653 O O . LYS A 1 218 ? 4.967 -13.295 1.129 1.00 95.44 218 LYS A O 1
ATOM 1658 N N . VAL A 1 219 ? 3.003 -12.254 0.765 1.00 95.25 219 VAL A N 1
ATOM 1659 C CA . VAL A 1 219 ? 2.413 -13.216 -0.180 1.00 95.25 219 VAL A CA 1
ATOM 1660 C C . VAL A 1 219 ? 3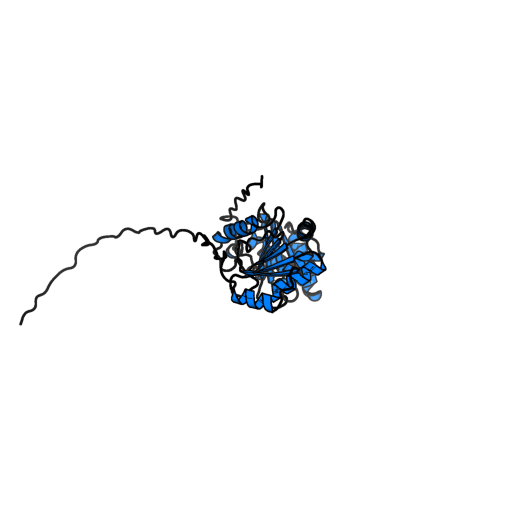.176 -13.350 -1.513 1.00 95.25 219 VAL A C 1
ATOM 1662 O O . VAL A 1 219 ? 3.007 -14.339 -2.216 1.00 95.25 219 VAL A O 1
ATOM 1665 N N . LEU A 1 220 ? 4.024 -12.380 -1.878 1.00 96.50 220 LEU A N 1
ATOM 1666 C CA . LEU A 1 220 ? 4.762 -12.368 -3.150 1.00 96.50 220 LEU A CA 1
ATOM 1667 C C . LEU A 1 220 ? 6.286 -12.371 -2.996 1.00 96.50 220 LEU A C 1
ATOM 1669 O O . LEU A 1 220 ? 6.981 -12.740 -3.938 1.00 96.50 220 LEU A O 1
ATOM 1673 N N . ILE A 1 221 ? 6.833 -11.935 -1.858 1.00 95.12 221 ILE A N 1
ATOM 1674 C CA . ILE A 1 221 ? 8.276 -11.666 -1.740 1.00 95.12 221 ILE A CA 1
ATOM 1675 C C . ILE A 1 221 ? 9.153 -12.899 -1.994 1.00 95.12 221 ILE A C 1
ATOM 1677 O O . ILE A 1 221 ? 10.143 -12.798 -2.714 1.00 95.12 221 ILE A O 1
ATOM 1681 N N . HIS A 1 222 ? 8.760 -14.068 -1.483 1.00 94.31 222 HIS A N 1
ATOM 1682 C CA . HIS A 1 222 ? 9.483 -15.329 -1.702 1.00 94.31 222 HIS A CA 1
ATOM 1683 C C . HIS A 1 222 ? 9.143 -15.989 -3.042 1.00 94.31 222 HIS A C 1
ATOM 1685 O O . HIS A 1 222 ? 9.812 -16.930 -3.455 1.00 94.31 222 HIS A O 1
ATOM 1691 N N . ARG A 1 223 ? 8.132 -15.467 -3.745 1.00 95.88 223 ARG A N 1
ATOM 1692 C CA . ARG A 1 223 ? 7.731 -15.888 -5.094 1.00 95.88 223 ARG A CA 1
ATOM 1693 C C . ARG A 1 223 ? 8.454 -15.121 -6.186 1.00 95.88 223 ARG A C 1
ATOM 1695 O O . ARG A 1 223 ? 8.244 -15.390 -7.360 1.00 95.88 223 ARG A O 1
ATOM 1702 N N . ASN A 1 224 ? 9.322 -14.175 -5.842 1.00 97.31 224 ASN A N 1
ATOM 1703 C CA . ASN A 1 224 ? 10.153 -13.495 -6.826 1.00 97.31 224 ASN A CA 1
ATOM 1704 C C . ASN A 1 224 ? 11.333 -14.378 -7.277 1.00 97.31 224 ASN A C 1
ATOM 1706 O O . ASN A 1 224 ? 12.493 -14.066 -7.014 1.00 97.31 224 ASN A O 1
ATOM 1710 N N . VAL A 1 225 ? 11.019 -15.483 -7.953 1.00 97.12 225 VAL A N 1
ATOM 1711 C CA . VAL A 1 225 ? 11.963 -16.464 -8.504 1.00 97.12 225 VAL A CA 1
ATOM 1712 C C . VAL A 1 225 ? 11.617 -16.784 -9.966 1.00 97.12 225 VAL A C 1
ATOM 1714 O O . VAL A 1 225 ? 10.450 -16.655 -10.351 1.00 97.12 225 VAL A O 1
ATOM 1717 N N . PRO A 1 226 ? 12.585 -17.200 -10.806 1.00 97.50 226 PRO A N 1
ATOM 1718 C CA . PRO A 1 226 ? 12.309 -17.587 -12.188 1.00 97.50 226 PRO A CA 1
ATOM 1719 C C . PRO A 1 226 ? 11.163 -18.602 -12.300 1.00 97.50 226 PRO A C 1
ATOM 1721 O O . PRO A 1 226 ? 11.102 -19.568 -11.546 1.00 97.50 226 PRO A O 1
ATOM 1724 N N . GLY A 1 227 ? 10.254 -18.371 -13.250 1.00 96.38 227 GLY A N 1
ATOM 1725 C CA . GLY A 1 227 ? 9.046 -19.180 -13.450 1.00 96.38 227 GLY A CA 1
ATOM 1726 C C . GLY A 1 227 ? 7.781 -18.596 -12.813 1.00 96.38 227 GLY A C 1
ATOM 1727 O O . GLY A 1 227 ? 6.696 -18.814 -13.345 1.00 96.38 227 GLY A O 1
ATOM 1728 N N . GLU A 1 228 ? 7.899 -17.781 -11.761 1.00 98.06 228 GLU A N 1
ATOM 1729 C CA . GLU A 1 228 ? 6.742 -17.139 -11.128 1.00 98.06 228 GLU A CA 1
ATOM 1730 C C . GLU A 1 228 ? 6.324 -15.839 -11.861 1.00 98.06 228 GLU A C 1
ATOM 1732 O O . GLU A 1 228 ? 7.177 -15.068 -12.329 1.00 98.06 228 GLU A O 1
ATOM 1737 N N . PRO A 1 229 ? 5.016 -15.532 -11.951 1.00 98.12 229 PRO A N 1
ATOM 1738 C CA . PRO A 1 229 ? 4.509 -14.357 -12.660 1.00 98.12 229 PRO A CA 1
ATOM 1739 C C . PRO A 1 229 ? 5.033 -13.018 -12.126 1.00 98.12 229 PRO A C 1
ATOM 1741 O O . PRO A 1 229 ? 5.357 -12.128 -12.915 1.00 98.12 229 PRO A O 1
ATOM 1744 N N . VAL A 1 230 ? 5.184 -12.872 -10.803 1.00 98.25 230 VAL A N 1
ATOM 1745 C CA . VAL A 1 230 ? 5.728 -11.639 -10.203 1.00 98.25 230 VAL A CA 1
ATOM 1746 C C . VAL A 1 230 ? 7.186 -11.402 -10.604 1.00 98.25 230 VAL A C 1
ATOM 1748 O O . VAL A 1 230 ? 7.560 -10.269 -10.904 1.00 98.25 230 VAL A O 1
ATOM 1751 N N . HIS A 1 231 ? 7.990 -12.465 -10.699 1.00 98.56 231 HIS A N 1
ATOM 1752 C CA . HIS A 1 231 ? 9.359 -12.370 -11.196 1.00 98.56 231 HIS A CA 1
ATOM 1753 C C . HIS A 1 231 ? 9.370 -11.935 -12.660 1.00 98.56 231 HIS A C 1
ATOM 1755 O O . HIS A 1 231 ? 10.083 -11.002 -13.017 1.00 98.56 231 HIS A O 1
ATOM 1761 N N . ARG A 1 232 ? 8.524 -12.546 -13.503 1.00 98.44 232 ARG A N 1
ATOM 1762 C CA . ARG A 1 232 ? 8.391 -12.160 -14.917 1.00 98.44 232 ARG A CA 1
ATOM 1763 C C . ARG A 1 232 ? 8.022 -10.681 -15.076 1.00 98.44 232 ARG A C 1
ATOM 1765 O O . ARG A 1 232 ? 8.625 -10.005 -15.907 1.00 98.44 232 ARG A O 1
ATOM 1772 N N . LEU A 1 233 ? 7.074 -10.174 -14.282 1.00 98.69 233 LEU A N 1
ATOM 1773 C CA . LEU A 1 233 ? 6.713 -8.752 -14.278 1.00 98.69 233 LEU A CA 1
ATOM 1774 C C . LEU A 1 233 ? 7.937 -7.873 -13.998 1.00 98.69 233 LEU A C 1
ATOM 1776 O O . LEU A 1 233 ? 8.197 -6.931 -14.744 1.00 98.69 233 LEU A O 1
ATOM 1780 N N . LEU A 1 234 ? 8.682 -8.170 -12.928 1.00 98.62 234 LEU A N 1
ATOM 1781 C CA . LEU A 1 234 ? 9.824 -7.352 -12.517 1.00 98.62 234 LEU A CA 1
ATOM 1782 C C . LEU A 1 234 ? 10.994 -7.432 -13.506 1.00 98.62 234 LEU A C 1
ATOM 1784 O O . LEU A 1 234 ? 11.605 -6.400 -13.775 1.00 98.62 234 LEU A O 1
ATOM 1788 N N . SER A 1 235 ? 11.263 -8.601 -14.097 1.00 98.50 235 SER A N 1
ATOM 1789 C CA . SER A 1 235 ? 12.282 -8.749 -15.146 1.00 98.50 235 SER A CA 1
ATOM 1790 C C . SER A 1 235 ? 11.945 -7.916 -16.384 1.00 98.50 235 SER A C 1
ATOM 1792 O O . SER A 1 235 ? 12.763 -7.120 -16.831 1.00 98.50 235 SER A O 1
ATOM 1794 N N . ILE A 1 236 ? 10.712 -8.017 -16.896 1.00 98.56 236 ILE A N 1
ATOM 1795 C CA . ILE A 1 236 ? 10.292 -7.242 -18.075 1.00 98.56 236 ILE A CA 1
ATOM 1796 C C . ILE A 1 236 ? 10.295 -5.740 -17.763 1.00 98.56 236 ILE A C 1
ATOM 1798 O O . ILE A 1 236 ? 10.620 -4.924 -18.628 1.00 98.56 236 ILE A O 1
ATOM 1802 N N . LEU A 1 237 ? 9.948 -5.355 -16.534 1.00 98.69 237 LEU A N 1
ATOM 1803 C CA . LEU A 1 237 ? 10.000 -3.966 -16.096 1.00 98.69 237 LEU A CA 1
ATOM 1804 C C . LEU A 1 237 ? 11.441 -3.423 -16.065 1.00 98.69 237 LEU A C 1
ATOM 1806 O O . LEU A 1 237 ? 11.658 -2.283 -16.483 1.00 98.69 237 LEU A O 1
ATOM 1810 N N . ASP A 1 238 ? 12.414 -4.228 -15.625 1.00 98.69 238 ASP A N 1
ATOM 1811 C CA . ASP A 1 238 ? 13.844 -3.893 -15.690 1.00 98.69 238 ASP A CA 1
ATOM 1812 C C . ASP A 1 238 ? 14.315 -3.739 -17.149 1.00 98.69 238 ASP A C 1
ATOM 1814 O O . ASP A 1 238 ? 14.960 -2.737 -17.474 1.00 98.69 238 ASP A O 1
ATOM 1818 N N . ASP A 1 239 ? 13.893 -4.623 -18.059 1.00 98.75 239 ASP A N 1
ATOM 1819 C CA . ASP A 1 239 ? 14.195 -4.505 -19.494 1.00 98.75 239 ASP A CA 1
ATOM 1820 C C . ASP A 1 239 ? 13.608 -3.225 -20.109 1.00 98.75 239 ASP A C 1
ATOM 1822 O O . ASP A 1 239 ? 14.272 -2.513 -20.863 1.00 98.75 239 ASP A O 1
ATOM 1826 N N . CYS A 1 240 ? 12.356 -2.894 -19.778 1.00 98.75 240 CYS A N 1
ATOM 1827 C CA . CYS A 1 240 ? 11.703 -1.665 -20.240 1.00 98.75 240 CYS A CA 1
ATOM 1828 C C . CYS A 1 240 ? 12.403 -0.412 -19.691 1.00 98.75 240 CYS A C 1
ATOM 1830 O O . CYS A 1 240 ? 12.451 0.632 -20.344 1.00 98.75 240 CYS A O 1
ATOM 1832 N N . TRP A 1 241 ? 12.956 -0.488 -18.481 1.00 98.56 241 TRP A N 1
ATOM 1833 C CA . TRP A 1 241 ? 13.738 0.594 -17.890 1.00 98.56 241 TRP A CA 1
ATOM 1834 C C . TRP A 1 241 ? 15.098 0.764 -18.557 1.00 98.56 241 TRP A C 1
ATOM 1836 O O . TRP A 1 241 ? 15.523 1.904 -18.788 1.00 98.56 241 TRP A O 1
ATOM 1846 N N . ALA A 1 242 ? 15.764 -0.339 -18.897 1.00 98.38 242 ALA A N 1
ATOM 1847 C CA . ALA A 1 242 ? 16.990 -0.336 -19.683 1.00 98.38 242 ALA A CA 1
ATOM 1848 C C . ALA A 1 242 ? 16.748 0.251 -21.083 1.00 98.38 242 ALA A C 1
ATOM 1850 O O . ALA A 1 242 ? 17.449 1.179 -21.479 1.00 98.38 242 ALA A O 1
ATOM 1851 N N . ALA A 1 243 ? 15.688 -0.176 -21.776 1.00 98.62 243 ALA A N 1
ATOM 1852 C CA . ALA A 1 243 ? 15.311 0.355 -23.088 1.00 98.62 243 ALA A CA 1
ATOM 1853 C C . ALA A 1 243 ? 14.975 1.860 -23.052 1.00 98.62 243 ALA A C 1
ATOM 1855 O O . ALA A 1 243 ? 15.285 2.596 -23.984 1.00 98.62 243 ALA A O 1
ATOM 1856 N N . ALA A 1 244 ? 14.409 2.350 -21.944 1.00 98.31 244 ALA A N 1
ATOM 1857 C CA . ALA A 1 244 ? 14.137 3.772 -21.734 1.00 98.31 244 ALA A CA 1
ATOM 1858 C C . ALA A 1 244 ? 15.376 4.598 -21.311 1.00 98.31 244 ALA A C 1
ATOM 1860 O O . ALA A 1 244 ? 15.238 5.779 -20.986 1.00 98.31 244 ALA A O 1
ATOM 1861 N N . ALA A 1 245 ? 16.589 4.025 -21.277 1.00 97.50 245 ALA A N 1
ATOM 1862 C CA . ALA A 1 245 ? 17.815 4.736 -20.898 1.00 97.50 245 ALA A CA 1
ATOM 1863 C C . ALA A 1 245 ? 18.085 6.042 -21.680 1.00 97.50 245 ALA A C 1
ATOM 1865 O O . ALA A 1 245 ? 18.510 7.001 -21.027 1.00 97.50 245 ALA A O 1
ATOM 1866 N N . PRO A 1 246 ? 17.779 6.162 -22.992 1.00 98.12 246 PRO A N 1
ATOM 1867 C CA . PRO A 1 246 ? 17.934 7.424 -23.723 1.00 98.12 246 PRO A CA 1
ATOM 1868 C C . PRO A 1 246 ? 17.129 8.591 -23.136 1.00 98.12 246 PRO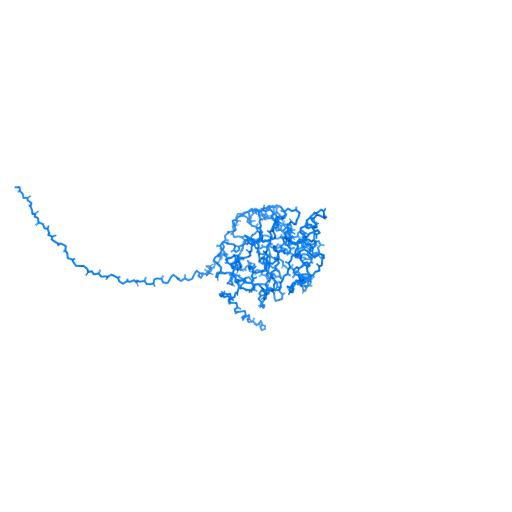 A C 1
ATOM 1870 O O . PRO A 1 246 ? 17.467 9.746 -23.367 1.00 98.12 246 PRO A O 1
ATOM 1873 N N . LEU A 1 247 ? 16.096 8.319 -22.326 1.00 97.44 247 LEU A N 1
ATOM 1874 C CA . LEU A 1 247 ? 15.289 9.355 -21.678 1.00 97.44 247 LEU A CA 1
ATOM 1875 C C . LEU A 1 247 ? 15.864 9.864 -20.347 1.00 97.44 247 LEU A C 1
ATOM 1877 O O . LEU A 1 247 ? 15.253 10.720 -19.705 1.00 97.44 247 LEU A O 1
ATOM 1881 N N . ARG A 1 248 ? 17.030 9.364 -19.915 1.00 94.25 248 ARG A N 1
ATOM 1882 C CA . ARG A 1 248 ? 17.723 9.830 -18.700 1.00 94.25 248 ARG A CA 1
ATOM 1883 C C . ARG A 1 248 ? 17.900 11.361 -18.635 1.00 94.25 248 ARG A C 1
ATOM 1885 O O . ARG A 1 248 ? 17.597 11.896 -17.566 1.00 94.25 248 ARG A O 1
ATOM 1892 N N . PRO A 1 249 ? 18.296 12.078 -19.711 1.00 97.25 249 PRO A N 1
ATOM 1893 C CA . PRO A 1 249 ? 18.444 13.540 -19.683 1.00 97.25 249 PRO A CA 1
ATOM 1894 C C . PRO A 1 249 ? 17.143 14.298 -19.378 1.00 97.25 249 PRO A C 1
ATOM 1896 O O . PRO A 1 249 ? 17.183 15.376 -18.798 1.00 97.25 249 PRO A O 1
ATOM 1899 N N . PHE A 1 250 ? 15.979 13.714 -19.687 1.00 96.12 250 PHE A N 1
ATOM 1900 C CA . PHE A 1 250 ? 14.662 14.300 -19.389 1.00 96.12 250 PHE A CA 1
ATOM 1901 C C . PHE A 1 250 ? 14.170 13.989 -17.961 1.00 96.12 250 PHE A C 1
ATOM 1903 O O . PHE A 1 250 ? 13.042 14.321 -17.583 1.00 96.12 250 PHE A O 1
ATOM 1910 N N . GLY A 1 251 ? 15.008 13.338 -17.150 1.00 96.38 251 GLY A N 1
ATOM 1911 C CA . GLY A 1 251 ? 14.764 13.041 -15.745 1.00 96.38 251 GLY A CA 1
ATOM 1912 C C . GLY A 1 251 ? 14.032 11.720 -15.487 1.00 96.38 251 GLY A C 1
ATOM 1913 O O . GLY A 1 251 ? 13.280 11.190 -16.308 1.00 96.38 251 GLY A O 1
ATOM 1914 N N . GLY A 1 252 ? 14.211 11.193 -14.269 1.00 95.88 252 GLY A N 1
ATOM 1915 C CA . GLY A 1 252 ? 13.700 9.872 -13.881 1.00 95.88 252 GLY A CA 1
ATOM 1916 C C . GLY A 1 252 ? 12.182 9.712 -14.021 1.00 95.88 252 GLY A C 1
ATOM 1917 O O . GLY A 1 252 ? 11.702 8.625 -14.325 1.00 95.88 252 GLY A O 1
ATOM 1918 N N . ARG A 1 253 ? 11.407 10.795 -13.867 1.00 96.31 253 ARG A N 1
ATOM 1919 C CA . ARG A 1 253 ? 9.948 10.769 -14.066 1.00 96.31 253 ARG A CA 1
ATOM 1920 C C . ARG A 1 253 ? 9.565 10.506 -15.523 1.00 96.31 253 ARG A C 1
ATOM 1922 O O . ARG A 1 253 ? 8.670 9.699 -15.754 1.00 96.31 253 ARG A O 1
ATOM 1929 N N . ALA A 1 254 ? 10.210 11.177 -16.480 1.00 96.81 254 ALA A N 1
ATOM 1930 C CA . ALA A 1 254 ? 9.954 10.961 -17.903 1.00 96.81 254 ALA A CA 1
ATOM 1931 C C . ALA A 1 254 ? 10.349 9.535 -18.304 1.00 96.81 254 ALA A C 1
ATOM 1933 O O . ALA A 1 254 ? 9.547 8.822 -18.909 1.00 96.81 254 ALA A O 1
ATOM 1934 N N . ARG A 1 255 ? 11.527 9.089 -17.844 1.00 98.00 255 ARG A N 1
ATOM 1935 C CA . ARG A 1 255 ? 12.002 7.715 -18.032 1.00 98.00 255 ARG A CA 1
ATOM 1936 C C . ARG A 1 255 ? 11.013 6.680 -17.491 1.00 98.00 255 ARG A C 1
ATOM 1938 O O . ARG A 1 255 ? 10.647 5.769 -18.216 1.00 98.00 255 ARG A O 1
ATOM 1945 N N . TRP A 1 256 ? 10.508 6.855 -16.268 1.00 98.25 256 TRP A N 1
ATOM 1946 C CA . TRP A 1 256 ? 9.539 5.927 -15.671 1.00 98.25 256 TRP A CA 1
ATOM 1947 C C . TRP A 1 256 ? 8.224 5.856 -16.448 1.00 98.25 256 TRP A C 1
ATOM 1949 O O . T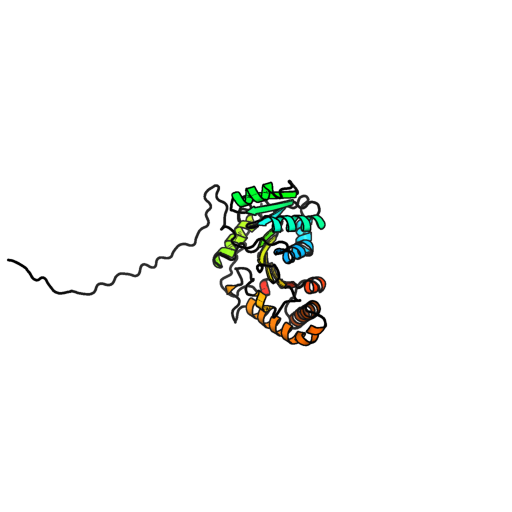RP A 1 256 ? 7.705 4.769 -16.680 1.00 98.25 256 TRP A O 1
ATOM 1959 N N . VAL A 1 257 ? 7.688 6.997 -16.891 1.00 97.94 257 VAL A N 1
ATOM 1960 C CA . VAL A 1 257 ? 6.468 7.013 -17.716 1.00 97.94 257 VAL A CA 1
ATOM 1961 C C . VAL A 1 257 ? 6.675 6.227 -19.011 1.00 97.94 257 VAL A C 1
ATOM 1963 O O . VAL A 1 257 ? 5.790 5.468 -19.396 1.00 97.94 257 VAL A O 1
ATOM 1966 N N . ALA A 1 258 ? 7.829 6.376 -19.663 1.00 98.25 258 ALA A N 1
ATOM 1967 C CA . ALA A 1 258 ? 8.161 5.603 -20.856 1.00 98.25 258 ALA A CA 1
ATOM 1968 C C . ALA A 1 258 ? 8.344 4.110 -20.556 1.00 98.25 258 ALA A C 1
ATOM 1970 O O . ALA A 1 258 ? 7.826 3.280 -21.289 1.00 98.25 258 ALA A O 1
ATOM 1971 N N . THR A 1 259 ? 8.987 3.756 -19.443 1.00 98.62 259 THR A N 1
ATOM 1972 C CA . THR A 1 259 ? 9.107 2.364 -18.987 1.00 98.62 259 THR A CA 1
ATOM 1973 C C . THR A 1 259 ? 7.749 1.696 -18.796 1.00 98.62 259 THR A C 1
ATOM 1975 O O . THR A 1 259 ? 7.556 0.574 -19.253 1.00 98.62 259 THR A O 1
ATOM 1978 N N . VAL A 1 260 ? 6.786 2.381 -18.170 1.00 98.56 260 VAL A N 1
ATOM 1979 C CA . VAL A 1 260 ? 5.430 1.839 -17.991 1.00 98.56 260 VAL A CA 1
ATOM 1980 C C . VAL A 1 260 ? 4.684 1.718 -19.327 1.00 98.56 260 VAL A C 1
ATOM 1982 O O . VAL A 1 260 ? 3.951 0.752 -19.521 1.00 98.56 260 VAL A O 1
ATOM 1985 N N . ARG A 1 261 ? 4.892 2.652 -20.268 1.00 97.94 261 ARG A N 1
ATOM 1986 C CA . ARG A 1 261 ? 4.339 2.552 -21.633 1.00 97.94 261 ARG A CA 1
ATOM 1987 C C . ARG A 1 261 ? 4.881 1.337 -22.378 1.00 97.94 261 ARG A C 1
ATOM 1989 O O . ARG A 1 261 ? 4.086 0.542 -22.855 1.00 97.94 261 ARG A O 1
ATOM 1996 N N . LEU A 1 262 ? 6.200 1.151 -22.379 1.00 98.50 262 LEU A N 1
ATOM 1997 C CA . LEU A 1 262 ? 6.854 -0.007 -22.993 1.00 98.50 262 LEU A CA 1
ATOM 1998 C C . LEU A 1 262 ? 6.356 -1.326 -22.386 1.00 98.50 262 LEU A C 1
ATOM 2000 O O . LEU A 1 262 ? 6.124 -2.290 -23.108 1.00 98.50 262 LEU A O 1
ATOM 2004 N N . LEU A 1 263 ? 6.144 -1.370 -21.066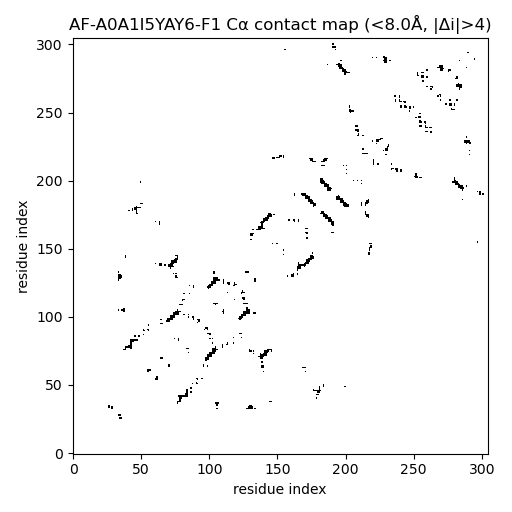 1.00 98.44 263 LEU A N 1
ATOM 2005 C CA . LEU A 1 263 ? 5.563 -2.541 -20.408 1.00 98.44 263 LEU A CA 1
ATOM 2006 C C . LEU A 1 263 ? 4.149 -2.843 -20.941 1.00 98.44 263 LEU A C 1
ATOM 2008 O O . LEU A 1 263 ? 3.842 -3.999 -21.231 1.00 98.44 263 LEU A O 1
ATOM 2012 N N . ALA A 1 264 ? 3.305 -1.817 -21.088 1.00 97.75 264 ALA A N 1
ATOM 2013 C CA . ALA A 1 264 ? 1.956 -1.959 -21.636 1.00 97.75 264 ALA A CA 1
ATOM 2014 C C . ALA A 1 264 ? 1.964 -2.365 -23.122 1.00 97.75 264 ALA A C 1
ATOM 2016 O O . ALA A 1 264 ? 1.189 -3.228 -23.522 1.00 97.75 264 ALA A O 1
ATOM 2017 N N . GLU A 1 265 ? 2.872 -1.808 -23.927 1.00 97.62 265 GLU A N 1
ATOM 2018 C CA . GLU A 1 265 ? 3.084 -2.181 -25.337 1.00 97.62 265 GLU A CA 1
ATOM 2019 C C . GLU A 1 265 ? 3.525 -3.644 -25.489 1.00 97.62 265 GLU A C 1
ATOM 2021 O O . GLU A 1 265 ? 3.167 -4.303 -26.461 1.00 97.62 265 GLU A O 1
ATOM 2026 N N . ARG A 1 266 ? 4.225 -4.196 -24.489 1.00 97.12 266 ARG A N 1
ATOM 2027 C CA . ARG A 1 266 ? 4.549 -5.631 -24.390 1.00 97.12 266 ARG A CA 1
ATOM 2028 C C . ARG A 1 266 ? 3.376 -6.502 -23.911 1.00 97.12 266 ARG A C 1
ATOM 2030 O O . ARG A 1 266 ? 3.580 -7.668 -23.582 1.00 97.12 266 ARG A O 1
ATOM 2037 N N . GLY A 1 267 ? 2.161 -5.956 -23.850 1.00 96.75 267 GLY A N 1
ATOM 2038 C CA . GLY A 1 267 ? 0.930 -6.699 -23.574 1.00 96.75 267 GLY A CA 1
ATOM 2039 C C . GLY A 1 267 ? 0.575 -6.862 -22.095 1.00 96.75 267 GLY A C 1
ATOM 2040 O O . GLY A 1 267 ? -0.382 -7.568 -21.780 1.00 96.75 267 GLY A O 1
ATOM 2041 N N . TRP A 1 268 ? 1.294 -6.222 -21.166 1.00 97.50 268 TRP A N 1
ATOM 2042 C CA . TRP A 1 268 ? 0.892 -6.247 -19.757 1.00 97.50 268 TRP A CA 1
ATOM 2043 C C . TRP A 1 268 ? -0.332 -5.352 -19.518 1.00 97.50 268 TRP A C 1
ATOM 2045 O O . TRP A 1 268 ? -0.325 -4.186 -19.924 1.00 97.50 268 TRP A O 1
ATOM 2055 N N . PRO A 1 269 ? -1.357 -5.831 -18.793 1.00 97.31 269 PRO A N 1
ATOM 2056 C CA . PRO A 1 269 ? -2.574 -5.065 -18.532 1.00 97.31 269 PRO A CA 1
ATOM 2057 C C . PRO A 1 269 ? -2.344 -4.021 -17.427 1.00 97.31 269 PRO A C 1
ATOM 2059 O O . PRO A 1 269 ? -2.784 -4.171 -16.288 1.00 97.31 269 PRO A O 1
ATOM 2062 N N . VAL A 1 270 ? -1.621 -2.950 -17.748 1.00 97.50 270 VAL A N 1
ATOM 2063 C CA . VAL A 1 270 ? -1.367 -1.843 -16.820 1.00 97.50 270 VAL A CA 1
ATOM 2064 C C . VAL A 1 270 ? -2.663 -1.081 -16.539 1.00 97.50 270 VAL A C 1
ATOM 2066 O O . VAL A 1 270 ? -3.316 -0.572 -17.448 1.00 97.50 270 VAL A O 1
ATOM 2069 N N . LEU A 1 271 ? -3.010 -0.948 -15.261 1.00 95.88 271 LEU A N 1
ATOM 2070 C CA . LEU A 1 271 ? -4.174 -0.197 -14.801 1.00 95.88 271 LEU A CA 1
ATOM 2071 C C . LEU A 1 271 ? -3.832 1.276 -14.533 1.00 95.88 271 LEU A C 1
ATOM 2073 O O . LEU A 1 271 ? -2.712 1.647 -14.170 1.00 95.88 271 LEU A O 1
ATOM 2077 N N . GLY A 1 272 ? -4.851 2.127 -14.653 1.00 86.19 272 GLY A N 1
ATOM 2078 C CA . GLY A 1 272 ? -4.760 3.557 -14.373 1.00 86.19 272 GLY A CA 1
ATOM 2079 C C . GLY A 1 272 ? -4.405 4.404 -15.595 1.00 86.19 272 GLY A C 1
ATOM 2080 O O . GLY A 1 272 ? -4.516 3.984 -16.740 1.00 86.19 272 GLY A O 1
ATOM 2081 N N . ARG A 1 273 ? -4.039 5.664 -15.344 1.00 87.19 273 ARG A N 1
ATOM 2082 C CA . ARG A 1 273 ? -3.764 6.673 -16.383 1.00 87.19 273 ARG A CA 1
ATOM 2083 C C . ARG A 1 273 ? -2.336 7.208 -16.244 1.00 87.19 273 ARG A C 1
ATOM 2085 O O . ARG A 1 273 ? -1.800 7.179 -15.132 1.00 87.19 273 ARG A O 1
ATOM 2092 N N . PRO A 1 274 ? -1.755 7.838 -17.287 1.00 90.06 274 PRO A N 1
ATOM 2093 C CA . PRO A 1 274 ? -0.413 8.431 -17.224 1.00 90.06 274 PRO A CA 1
ATOM 2094 C C . PRO A 1 274 ? -0.182 9.406 -16.056 1.00 90.06 274 PRO A C 1
ATOM 2096 O O . PRO A 1 274 ? 0.954 9.623 -15.639 1.00 90.06 274 PRO A O 1
ATOM 2099 N N . ALA A 1 275 ? -1.245 9.998 -15.499 1.00 93.62 275 ALA A N 1
ATOM 2100 C CA . ALA A 1 275 ? -1.178 10.792 -14.274 1.00 93.62 275 ALA A CA 1
ATOM 2101 C C . ALA A 1 275 ? -0.634 9.998 -13.068 1.00 93.62 275 ALA A C 1
ATOM 2103 O O . ALA A 1 275 ? 0.178 10.542 -12.327 1.00 93.62 275 ALA A O 1
ATOM 2104 N N . ARG A 1 276 ? -0.998 8.717 -12.901 1.00 94.75 276 ARG A N 1
ATOM 2105 C CA . ARG A 1 276 ? -0.455 7.843 -11.842 1.00 94.75 276 ARG A CA 1
ATOM 2106 C C . ARG A 1 276 ? 0.971 7.393 -12.153 1.00 94.75 276 ARG A C 1
ATOM 2108 O O . ARG A 1 276 ? 1.828 7.391 -11.277 1.00 94.75 276 ARG A O 1
ATOM 2115 N N . TRP A 1 277 ? 1.297 7.132 -13.415 1.00 96.31 277 TRP A N 1
ATOM 2116 C CA . TRP A 1 277 ? 2.668 6.752 -13.780 1.00 96.31 277 TRP A CA 1
ATOM 2117 C C . TRP A 1 277 ? 3.652 7.880 -13.487 1.00 96.31 277 TRP A C 1
ATOM 2119 O O . TRP A 1 277 ? 4.684 7.669 -12.869 1.00 96.31 277 TRP A O 1
ATOM 2129 N N . ARG A 1 278 ? 3.281 9.125 -13.791 1.00 95.81 278 ARG A N 1
ATOM 2130 C CA . ARG A 1 278 ? 4.046 10.332 -13.432 1.00 95.81 278 ARG A CA 1
ATOM 2131 C C . ARG A 1 278 ? 4.346 10.473 -11.934 1.00 95.81 278 ARG A C 1
ATOM 2133 O O . ARG A 1 278 ? 5.270 11.188 -11.545 1.00 95.81 278 ARG A O 1
ATOM 2140 N N . LEU A 1 279 ? 3.558 9.811 -11.098 1.00 95.94 279 LEU A N 1
ATOM 2141 C CA . LEU A 1 279 ? 3.706 9.757 -9.654 1.00 95.94 279 LEU A CA 1
ATOM 2142 C C . LEU A 1 279 ? 4.654 8.623 -9.193 1.00 95.94 279 LEU A C 1
ATOM 2144 O O . LEU A 1 279 ? 4.945 8.521 -7.996 1.00 95.94 279 LEU A O 1
ATOM 2148 N N . GLY A 1 280 ? 5.206 7.856 -10.137 1.00 97.19 280 GLY A N 1
ATOM 2149 C CA . GLY A 1 280 ? 6.117 6.735 -9.924 1.00 97.19 280 GLY A CA 1
ATOM 2150 C C . GLY A 1 280 ? 5.397 5.407 -9.718 1.00 97.19 280 GLY A C 1
ATOM 2151 O O . GLY A 1 280 ? 5.951 4.546 -9.049 1.00 97.19 280 GLY A O 1
ATOM 2152 N N . GLU A 1 281 ? 4.157 5.271 -10.191 1.00 98.00 281 GLU A N 1
ATOM 2153 C CA . GLU A 1 281 ? 3.299 4.122 -9.884 1.00 98.00 281 GLU A CA 1
ATOM 2154 C C . GLU A 1 281 ? 3.072 3.219 -11.096 1.00 98.00 281 GLU A C 1
ATOM 2156 O O . GLU A 1 281 ? 3.035 3.694 -12.234 1.00 98.00 281 GLU A O 1
ATOM 2161 N N . LEU A 1 282 ? 2.894 1.930 -10.821 1.00 98.50 282 LEU A N 1
ATOM 2162 C CA . LEU A 1 282 ? 2.493 0.884 -11.756 1.00 98.50 282 LEU A CA 1
ATOM 2163 C C . LEU A 1 282 ? 1.499 -0.025 -11.031 1.00 98.50 282 LEU A C 1
ATOM 2165 O O . LEU A 1 282 ? 1.837 -0.571 -9.986 1.00 98.50 282 LEU A O 1
ATOM 2169 N N . THR A 1 283 ? 0.302 -0.198 -11.581 1.00 98.56 283 THR A N 1
ATOM 2170 C CA . THR A 1 283 ? -0.720 -1.101 -11.036 1.00 98.56 283 THR A CA 1
ATOM 2171 C C . THR A 1 283 ? -1.076 -2.145 -12.086 1.00 98.56 283 THR A C 1
ATOM 2173 O O . THR A 1 283 ? -1.248 -1.795 -13.251 1.00 98.56 283 THR A O 1
ATOM 2176 N N . VAL A 1 284 ? -1.205 -3.407 -11.681 1.00 98.69 284 VAL A N 1
ATOM 2177 C CA . VAL A 1 284 ? -1.642 -4.523 -12.535 1.00 98.69 284 VAL A CA 1
ATOM 2178 C C . VAL A 1 284 ? -2.716 -5.355 -11.816 1.00 98.69 284 VAL A C 1
ATOM 2180 O O . VAL A 1 284 ? -2.726 -5.383 -10.578 1.00 98.69 284 VAL A O 1
ATOM 2183 N N . PRO A 1 285 ? -3.620 -6.040 -12.543 1.00 98.50 285 PRO A N 1
ATOM 2184 C CA . PRO A 1 285 ? -4.543 -7.006 -11.962 1.00 98.50 285 PRO A CA 1
ATOM 2185 C C . PRO A 1 285 ? -3.785 -8.093 -11.207 1.00 98.50 285 PRO A C 1
ATOM 2187 O O . PRO A 1 285 ? -2.773 -8.604 -11.690 1.00 98.50 285 PRO A O 1
ATOM 2190 N N . TRP A 1 286 ? -4.295 -8.486 -10.044 1.00 98.06 286 TRP A N 1
ATOM 2191 C CA . TRP A 1 286 ? -3.686 -9.532 -9.227 1.00 98.06 286 TRP A CA 1
ATOM 2192 C C . TRP A 1 286 ? -3.526 -10.847 -9.995 1.00 98.06 286 TRP A C 1
ATOM 2194 O O . TRP A 1 286 ? -2.493 -11.495 -9.880 1.00 98.06 286 TRP A O 1
ATOM 2204 N N . SER A 1 287 ? -4.494 -11.200 -10.845 1.00 97.00 287 SER A N 1
ATOM 2205 C CA . SER A 1 287 ? -4.459 -12.410 -11.679 1.00 97.00 287 SER A CA 1
ATOM 2206 C C . SER A 1 287 ? -3.210 -12.534 -12.558 1.00 97.00 287 SER A C 1
ATOM 2208 O O . SER A 1 287 ? -2.840 -13.639 -12.933 1.00 97.00 287 SER A O 1
ATOM 2210 N N . THR A 1 288 ? -2.528 -11.426 -12.860 1.00 97.88 288 THR A N 1
ATOM 2211 C CA . THR A 1 288 ? -1.305 -11.415 -13.684 1.00 97.88 288 THR A CA 1
ATOM 2212 C C . THR A 1 288 ? -0.033 -11.692 -12.888 1.00 97.88 288 THR A C 1
ATOM 2214 O O . THR A 1 288 ? 1.021 -11.923 -13.474 1.00 97.88 288 THR A O 1
ATOM 2217 N N . VAL A 1 289 ? -0.122 -11.648 -11.557 1.00 97.88 289 VAL A N 1
ATOM 2218 C CA . VAL A 1 289 ? 1.002 -11.800 -10.622 1.00 97.88 289 VAL A CA 1
ATOM 2219 C C . VAL A 1 289 ? 0.727 -12.817 -9.512 1.00 97.88 289 VAL A C 1
ATOM 2221 O O . VAL A 1 289 ? 1.571 -12.998 -8.637 1.00 97.88 289 VAL A O 1
ATOM 2224 N N . ALA A 1 290 ? -0.443 -13.459 -9.527 1.00 96.44 290 ALA A N 1
ATOM 2225 C CA . ALA A 1 290 ? -0.825 -14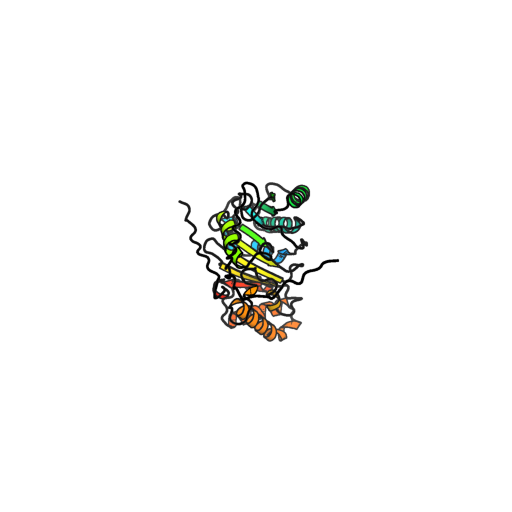.462 -8.547 1.00 96.44 290 ALA A CA 1
ATOM 2226 C C . ALA A 1 290 ? 0.190 -15.624 -8.552 1.00 96.44 290 ALA A C 1
ATOM 2228 O O . ALA A 1 290 ? 0.567 -16.076 -9.638 1.00 96.44 290 ALA A O 1
ATOM 2229 N N . PRO A 1 291 ? 0.629 -16.118 -7.377 1.00 94.38 291 PRO A N 1
ATOM 2230 C CA . PRO A 1 291 ? 1.521 -17.273 -7.309 1.00 94.38 291 PRO A CA 1
ATOM 2231 C C . PRO A 1 291 ? 0.916 -18.494 -8.008 1.00 94.38 291 PRO A C 1
ATOM 2233 O O . PRO A 1 291 ? -0.267 -18.786 -7.818 1.00 94.38 291 PRO A O 1
ATOM 2236 N N . LEU A 1 292 ? 1.722 -19.2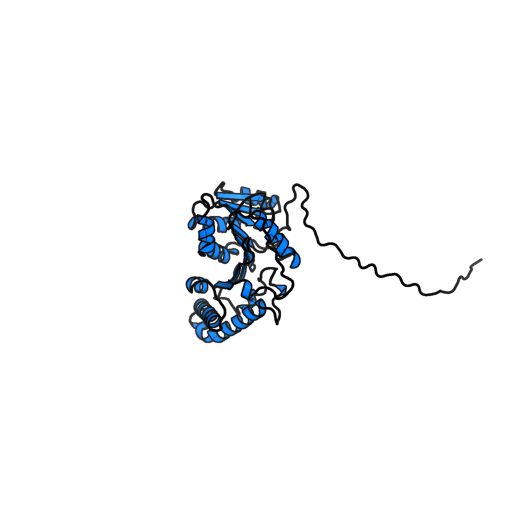37 -8.773 1.00 89.88 292 LEU A N 1
ATOM 2237 C CA . LEU A 1 292 ? 1.236 -20.407 -9.528 1.00 89.88 292 LEU A CA 1
ATOM 2238 C C . LEU A 1 292 ? 0.846 -21.590 -8.632 1.00 89.88 292 LEU A C 1
ATOM 2240 O O . LEU A 1 292 ? 0.093 -22.468 -9.047 1.00 89.88 292 LEU A O 1
ATOM 2244 N N . SER A 1 293 ? 1.361 -21.636 -7.404 1.00 82.62 293 SER A N 1
ATOM 2245 C CA . SER A 1 293 ? 1.114 -22.714 -6.448 1.00 82.62 293 SER A CA 1
ATOM 2246 C C . SER A 1 293 ? 0.967 -22.178 -5.024 1.00 82.62 293 SER A C 1
ATOM 2248 O O . SER A 1 293 ? 1.573 -21.177 -4.644 1.00 82.62 293 SER A O 1
ATOM 2250 N N . GLY A 1 294 ? 0.176 -22.857 -4.191 1.00 64.56 294 GLY A N 1
ATOM 2251 C CA . GLY A 1 294 ? 0.147 -22.616 -2.742 1.00 64.56 294 GLY A CA 1
ATOM 2252 C C . GLY A 1 294 ? -0.574 -21.348 -2.265 1.00 64.56 294 GLY A C 1
ATOM 2253 O O . GLY A 1 294 ? -0.696 -21.163 -1.059 1.00 64.56 294 GLY A O 1
ATOM 2254 N N . PHE A 1 295 ? -1.112 -20.508 -3.156 1.00 65.56 295 PHE A N 1
ATOM 2255 C CA . PHE A 1 295 ? -2.038 -19.440 -2.770 1.00 65.56 295 PHE A CA 1
ATOM 2256 C C . PHE A 1 295 ? -3.477 -19.863 -3.083 1.00 65.56 295 PHE A C 1
ATOM 2258 O O . PHE A 1 295 ? -3.966 -19.666 -4.190 1.00 65.56 295 PHE A O 1
ATOM 2265 N N . HIS A 1 296 ? -4.141 -20.523 -2.132 1.00 58.75 296 HIS A N 1
ATOM 2266 C CA . HIS A 1 296 ? -5.560 -20.880 -2.239 1.00 58.75 296 HIS A CA 1
ATOM 2267 C C . HIS A 1 296 ? -6.341 -20.068 -1.210 1.00 58.75 296 HIS A C 1
ATOM 2269 O O . HIS A 1 296 ? -6.339 -20.380 -0.020 1.00 58.75 296 HIS A O 1
ATOM 2275 N N . MET A 1 297 ? -7.006 -19.007 -1.664 1.00 62.53 297 MET A N 1
ATOM 2276 C CA . MET A 1 297 ? -7.999 -18.309 -0.855 1.00 62.53 297 MET A CA 1
ATOM 2277 C C . MET A 1 297 ? -9.394 -18.722 -1.308 1.00 62.53 297 MET A C 1
ATOM 2279 O O . MET A 1 297 ? -9.919 -18.179 -2.274 1.00 62.53 297 MET A O 1
ATOM 2283 N N . ASN A 1 298 ? -10.011 -19.662 -0.587 1.00 54.78 298 ASN A N 1
ATOM 2284 C CA . ASN A 1 298 ? -11.453 -19.887 -0.689 1.00 54.78 298 ASN A CA 1
ATOM 2285 C C . ASN A 1 298 ? -12.176 -18.768 0.068 1.00 54.78 298 ASN A C 1
ATOM 2287 O O . ASN A 1 298 ? -12.522 -18.913 1.242 1.00 54.78 298 ASN A O 1
ATOM 2291 N N . PHE A 1 299 ? -12.401 -17.636 -0.597 1.00 58.59 299 PHE A N 1
ATOM 2292 C CA . PHE A 1 299 ? -13.290 -16.590 -0.098 1.00 58.59 299 PHE A CA 1
ATOM 2293 C C . PHE A 1 299 ? -14.752 -17.010 -0.270 1.00 58.59 299 PHE A C 1
ATOM 2295 O O . PHE A 1 299 ? -15.493 -16.471 -1.083 1.00 58.59 299 PHE A O 1
ATOM 2302 N N . THR A 1 300 ? -15.189 -17.985 0.524 1.00 48.25 300 THR A N 1
ATOM 2303 C CA . THR A 1 300 ? -16.623 -18.220 0.727 1.00 48.25 300 THR A CA 1
ATOM 2304 C C . THR A 1 300 ? -17.053 -17.341 1.895 1.00 48.25 300 THR A C 1
ATOM 2306 O O . THR A 1 300 ? -17.213 -17.812 3.020 1.00 48.25 300 THR A O 1
ATOM 2309 N N . PHE A 1 301 ? -17.154 -16.029 1.672 1.00 51.81 301 PHE A N 1
ATOM 2310 C CA . PHE A 1 301 ? -17.822 -15.182 2.655 1.00 51.81 301 PHE A CA 1
ATOM 2311 C C . PHE A 1 301 ? -19.300 -15.556 2.646 1.00 51.81 301 PHE A C 1
ATOM 2313 O O . PHE A 1 301 ? -19.944 -15.529 1.595 1.00 51.81 301 PHE A O 1
ATOM 2320 N N . ARG A 1 302 ? -19.847 -15.919 3.812 1.00 46.84 302 ARG A N 1
ATOM 2321 C CA . ARG A 1 302 ? -21.302 -15.974 3.968 1.00 46.84 302 ARG A CA 1
ATOM 2322 C C . ARG A 1 302 ? -21.817 -14.583 3.619 1.00 46.84 302 ARG A C 1
ATOM 2324 O O . ARG A 1 302 ? -21.396 -13.610 4.245 1.00 46.84 302 ARG A O 1
ATOM 2331 N N . ARG A 1 303 ? -22.677 -14.483 2.601 1.00 36.22 303 ARG A N 1
ATOM 2332 C CA . ARG A 1 303 ? -23.465 -13.263 2.418 1.00 36.22 303 ARG A CA 1
ATOM 2333 C C . ARG A 1 303 ? -24.193 -13.023 3.746 1.00 36.22 303 ARG A C 1
ATOM 2335 O O . ARG A 1 303 ? -24.730 -13.996 4.279 1.00 36.22 303 ARG A O 1
ATOM 2342 N N . PRO A 1 304 ? -24.144 -11.812 4.317 1.00 40.19 304 PRO A N 1
ATOM 2343 C CA . PRO A 1 304 ? -25.004 -11.510 5.446 1.00 40.19 304 PRO A CA 1
ATOM 2344 C C . PRO A 1 304 ? -26.456 -11.694 4.987 1.00 40.19 304 PRO A C 1
ATOM 2346 O O . PRO A 1 304 ? -26.805 -11.254 3.888 1.00 40.19 304 PRO A O 1
ATOM 2349 N N . GLU A 1 305 ? -27.221 -12.435 5.787 1.00 36.84 305 GLU A N 1
ATOM 2350 C CA . GLU A 1 305 ? -28.682 -12.540 5.690 1.00 36.84 305 GLU A CA 1
ATOM 2351 C C . GLU A 1 305 ? -29.341 -11.178 5.933 1.00 36.84 305 GLU A C 1
ATOM 2353 O O . GLU A 1 305 ? -28.783 -10.387 6.735 1.00 36.84 305 GLU A O 1
#

Solvent-accessible surface area (backbone atoms only — not comparable to full-atom values): 17118 Å² total; per-residue (Å²): 139,87,84,88,87,86,85,86,89,81,82,94,80,89,81,84,84,78,84,76,79,76,77,77,86,74,85,70,62,58,96,90,52,63,44,81,71,77,57,82,69,78,62,44,85,68,28,56,48,64,58,48,55,43,52,65,69,32,72,69,51,50,49,43,50,68,75,37,93,71,25,34,33,33,35,41,40,49,45,78,38,50,57,64,44,55,52,42,41,57,54,40,30,77,75,37,74,62,43,24,28,38,35,20,27,70,51,63,66,49,28,55,54,31,40,77,73,64,52,45,78,80,43,27,41,58,42,63,18,35,40,57,49,63,75,46,66,25,37,33,37,42,32,54,53,52,56,65,86,52,62,53,86,49,48,66,58,51,52,47,46,36,52,77,33,36,37,91,86,20,41,38,38,39,21,23,52,47,81,72,34,45,32,30,18,31,38,38,28,42,78,90,38,71,51,28,41,35,39,37,38,46,39,78,79,52,90,54,68,47,71,40,51,90,19,38,32,51,83,44,40,88,46,60,39,94,92,27,39,46,26,54,52,34,52,51,44,33,50,24,44,58,71,27,50,86,35,52,88,70,33,32,47,55,21,46,38,48,16,56,49,49,39,37,74,72,69,46,71,65,56,84,54,73,75,48,26,59,69,31,39,51,32,32,51,23,86,68,42,49,63,91,64,95,72,81,78,85,64,75,67,78,74,82,129

Mean predicted aligned error: 8.59 Å

pLDDT: mean 86.98, std 20.97, range [27.36, 98.94]

InterPro domains:
  IPR029063 S-adenosyl-L-methionine-dependent methyltransferase superfamily [G3DSA:3.40.50.150] (4-190)
  IPR029063 S-adenosyl-L-methionine-dependent methyltransferase superfamily [SSF53335] (63-182)

Secondary structure (DSSP, 8-state):
---------------------PPP------TT--SS----S---TTTTHHHHHHHHH-HHHHHHHHTSSS-EEEEE---SSTHHHHHHHHHHHHH-TT-EEEEEES-HHHHHHHHHHH-BTTTEEEEE-STTGGG---SEEEEESSGGGS-GGGHHHHHHHHHTTSPTT-EEEEEEE-TTSSEEEEEEEETTEEEEEEEEE-GGG-S-GGGGGGGS-HHHHTT-STTSHHHHHHHHHHHHHHHTGGGGGG-HHHHHHHHHHHHHHTT---BS-HHHHTTTEEEEEGGGT--SSS------PPPP-

Organism: NCBI:txid587909

Foldseek 3Di:
DDDDDDDDDDDDDDDDDDPDPDDDPPQPDDPPAAGADAFDAAQDACLCVLVLCVCLPPVLNVCLLVVDQQAEEEEARNHQECNVQLVSLVSNCVRRVRYAYEYEGQDVVSQVVRCVPPDDPPSYHYDYHHLLRNVAAHLEYEAESRCQPPQLLCVLVSVVSNQVRYHASGWYWYWYGDNRNAWIWTWIAHLVGTWKIKIAHPQQPDPFRLVSLCTGGSNCNVVLDPPALQVVLRVLLRVLLVVLVVCPVVGRLVSQLSSLVVSVVVPFPWDDDSVSSSRRMTMGTCVRRHGPDDDDNPSPDDDDD

Sequence (305 aa):
MSRNTFPASARTGAPALHSGHRPAHQHRASRGQPLGAPTRGTTNPNRLRRVDRWLTGTPEVGRVLRATPDPLVVDLGYGASPVTTVELATRLRAAHPDVRVLGLELDPERVARAEAAAADPPRLEFRRGGFELAGSRPVLVRAFNVLRQYPEADVPAAWRAMLDRIAPGGLLVEGTCDEIGRRCAWVTVGHDGPRTLTLAVKATVLDRPGAVAERLPKVLIHRNVPGEPVHRLLSILDDCWAAAAPLRPFGGRARWVATVRLLAERGWPVLGRPARWRLGELTVPWSTVAPLSGFHMNFTFRRPE